Protein AF-A0A933HF92-F1 (afdb_monomer_lite)

Radius of gyration: 16.61 Å; chains: 1; bounding box: 36×41×45 Å

Foldseek 3Di:
DDWDFQVVVQVVCVLLQWDADPVRAIDLHPDLVLKWKKKWFAPPPDPDDDPVPDDDADDLVQLLLLLLLVLVLCLVVVLDFEWEDESALPLQPDPLVVCVVNRLAPPVLSVLSVVVNVVPCRGIIDTHGNVCSVVSSSPVSSLLSPQNEWRWTAGPVSHIYIYRHRHNIYMYMYSDPVSSVSSVVSVVPDPDRSTDMGTDD

pLDDT: mean 71.67, std 14.96, range [28.66, 91.38]

Sequence (201 aa):
MRFTSEDHFLSAIAPAGLAQDPEGRYLRFTDEDSVLGFDFTNLTMPDSPGAFDIAGGMDNSVERSMVETVVRLMEDLDLFPLYLFASDNEWLDEDADALAKRGLIRESERDILKAIQTAGHNMDVLIVEKSEAGRAVDILTPQLTELGATCFAVSEDGSTYALISQDDEVSFNTTDEGIYRRARETVRSLESLSFDIIWGE

Structure (mmCIF, N/CA/C/O backbone):
data_AF-A0A933HF92-F1
#
_entry.id   AF-A0A933HF92-F1
#
loop_
_atom_site.group_PDB
_atom_site.id
_atom_site.type_symbol
_atom_site.label_atom_id
_atom_site.label_alt_id
_atom_site.label_comp_id
_atom_site.label_asym_id
_atom_site.label_entity_id
_atom_site.label_seq_id
_atom_site.pdbx_PDB_ins_code
_atom_site.Cartn_x
_atom_site.Cartn_y
_atom_site.Cartn_z
_atom_site.occupancy
_atom_site.B_iso_or_equiv
_atom_site.auth_seq_id
_atom_site.auth_comp_id
_atom_site.auth_asym_id
_atom_site.auth_atom_id
_atom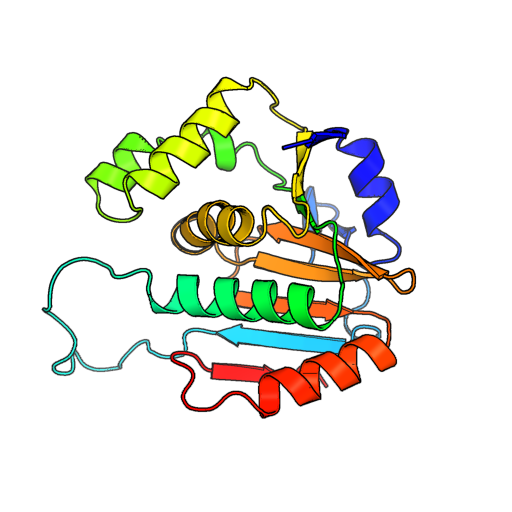_site.pdbx_PDB_model_num
ATOM 1 N N . MET A 1 1 ? -4.598 15.349 -0.634 1.00 59.38 1 MET A N 1
ATOM 2 C CA . MET A 1 1 ? -3.121 15.350 -0.536 1.00 59.38 1 MET A CA 1
ATOM 3 C C . MET A 1 1 ? -2.671 16.184 0.652 1.00 59.38 1 MET A C 1
ATOM 5 O O . MET A 1 1 ? -2.754 17.411 0.631 1.00 59.38 1 MET A O 1
ATOM 9 N N . ARG A 1 2 ? -2.279 15.484 1.712 1.00 72.44 2 ARG A N 1
ATOM 10 C CA . ARG A 1 2 ? -1.676 16.037 2.925 1.00 72.44 2 ARG A CA 1
ATOM 11 C C . ARG A 1 2 ? -0.322 15.361 3.108 1.00 72.44 2 ARG A C 1
ATOM 13 O O . ARG A 1 2 ? -0.120 14.268 2.587 1.00 72.44 2 ARG A O 1
ATOM 20 N N . PHE A 1 3 ? 0.561 16.015 3.842 1.00 71.62 3 PHE A N 1
ATOM 21 C CA . PHE A 1 3 ? 1.930 15.572 4.054 1.00 71.62 3 PHE A CA 1
ATOM 22 C C . PHE A 1 3 ? 2.249 15.556 5.550 1.00 71.62 3 PHE A C 1
ATOM 24 O O . PHE A 1 3 ? 1.699 16.369 6.302 1.00 71.62 3 PHE A O 1
ATOM 31 N N . THR A 1 4 ? 3.118 14.641 5.975 1.00 72.38 4 THR A N 1
ATOM 32 C CA . THR A 1 4 ? 3.723 14.634 7.315 1.00 72.38 4 THR A CA 1
ATOM 33 C C . THR A 1 4 ? 5.228 14.396 7.217 1.00 72.38 4 THR A C 1
ATOM 35 O O . THR A 1 4 ? 5.701 13.849 6.223 1.00 72.38 4 THR A O 1
ATOM 38 N N . SER A 1 5 ? 5.975 14.815 8.238 1.00 75.50 5 SER A N 1
ATOM 39 C CA . SER A 1 5 ? 7.433 14.671 8.269 1.00 75.50 5 SER A CA 1
ATOM 40 C C . SER A 1 5 ? 7.853 13.206 8.380 1.00 75.50 5 SER A C 1
ATOM 42 O O . SER A 1 5 ? 7.259 12.475 9.177 1.00 75.50 5 SER A O 1
ATOM 44 N N . GLU A 1 6 ? 8.936 12.830 7.700 1.00 75.81 6 GLU A N 1
ATOM 45 C CA . GLU A 1 6 ? 9.599 11.523 7.818 1.00 75.81 6 GLU A CA 1
ATOM 46 C C . GLU A 1 6 ? 9.756 11.058 9.276 1.00 75.81 6 GLU A C 1
ATOM 48 O O . GLU A 1 6 ? 9.205 10.025 9.638 1.00 75.81 6 GLU A O 1
ATOM 53 N N . ASP A 1 7 ? 10.379 11.852 10.156 1.00 75.94 7 ASP A N 1
ATOM 54 C CA . ASP A 1 7 ? 10.590 11.491 11.573 1.00 75.94 7 ASP A CA 1
ATOM 55 C C . ASP A 1 7 ? 9.299 11.077 12.302 1.00 75.94 7 ASP A C 1
ATOM 57 O O . ASP A 1 7 ? 9.294 10.193 13.166 1.00 75.94 7 ASP A O 1
ATOM 61 N N . HIS A 1 8 ? 8.185 11.729 11.957 1.00 76.50 8 HIS A N 1
ATOM 62 C CA . HIS A 1 8 ? 6.881 11.419 12.530 1.00 76.50 8 HIS A CA 1
ATOM 63 C C . HIS A 1 8 ? 6.363 10.078 12.017 1.00 76.50 8 HIS A C 1
ATOM 65 O O . HIS A 1 8 ? 5.865 9.282 12.809 1.00 76.50 8 HIS A O 1
ATOM 71 N N . PHE A 1 9 ? 6.505 9.817 10.717 1.00 78.06 9 PHE A N 1
ATOM 72 C CA . PHE A 1 9 ? 6.137 8.536 10.125 1.00 78.06 9 PHE A CA 1
ATOM 73 C C . PHE A 1 9 ? 6.999 7.404 10.678 1.00 78.06 9 PHE A C 1
ATOM 75 O O . PHE A 1 9 ? 6.453 6.431 11.183 1.00 78.06 9 PHE A O 1
ATOM 82 N N . LEU A 1 10 ? 8.323 7.565 10.710 1.00 77.31 10 LEU A N 1
ATOM 83 C CA . LEU A 1 10 ? 9.246 6.560 11.243 1.00 77.31 10 LEU A CA 1
ATOM 84 C C . LEU A 1 10 ? 8.958 6.204 12.703 1.00 77.31 10 LEU A C 1
ATOM 86 O O . LEU A 1 10 ? 9.030 5.041 13.095 1.00 77.31 10 LEU A O 1
ATOM 90 N N . SER A 1 11 ? 8.556 7.189 13.506 1.00 75.50 11 SER A N 1
ATOM 91 C CA . SER A 1 11 ? 8.116 6.944 14.882 1.00 75.50 11 SER A CA 1
ATOM 92 C C . SER A 1 11 ? 6.758 6.230 14.965 1.00 75.50 11 SER A C 1
ATOM 94 O O . SER A 1 11 ? 6.498 5.532 15.944 1.00 75.50 11 SER A O 1
ATOM 96 N N . ALA A 1 12 ? 5.887 6.417 13.970 1.00 74.69 12 ALA A N 1
ATOM 97 C CA . ALA A 1 12 ? 4.534 5.864 13.925 1.00 74.69 12 ALA A CA 1
ATOM 98 C C . ALA A 1 12 ? 4.463 4.452 13.319 1.00 74.69 12 ALA A C 1
ATOM 100 O O . ALA A 1 12 ? 3.541 3.712 13.649 1.00 74.69 12 ALA A O 1
ATOM 101 N N . ILE A 1 13 ? 5.428 4.054 12.482 1.00 76.50 13 ILE A N 1
ATOM 102 C CA . ILE A 1 13 ? 5.426 2.737 11.824 1.00 76.50 13 ILE A CA 1
ATOM 103 C C . ILE A 1 13 ? 5.993 1.600 12.677 1.00 76.50 13 ILE A C 1
ATOM 105 O O . ILE A 1 13 ? 5.684 0.443 12.412 1.00 76.50 13 ILE A O 1
ATOM 109 N N . ALA A 1 14 ? 6.788 1.892 13.712 1.00 73.62 14 ALA A N 1
ATOM 110 C CA . ALA A 1 14 ? 7.395 0.849 14.544 1.00 73.62 14 ALA A CA 1
ATOM 111 C C . ALA A 1 14 ? 6.364 -0.120 15.178 1.00 73.62 14 ALA A C 1
ATOM 113 O O . ALA A 1 14 ? 6.606 -1.326 15.171 1.00 73.62 14 ALA A O 1
ATOM 114 N N . PRO A 1 15 ? 5.189 0.335 15.669 1.00 72.56 15 PRO A N 1
ATOM 115 C CA . PRO A 1 15 ? 4.106 -0.554 16.107 1.00 72.56 15 PRO A CA 1
ATOM 116 C C . PRO A 1 15 ? 3.452 -1.368 14.981 1.00 72.56 15 PRO A C 1
ATOM 118 O O . PRO A 1 15 ? 2.852 -2.403 15.252 1.00 72.56 15 PRO A O 1
ATOM 121 N N . ALA A 1 16 ? 3.553 -0.909 13.731 1.00 72.38 16 ALA A N 1
ATOM 122 C CA . ALA A 1 16 ? 3.163 -1.671 12.546 1.00 72.38 16 ALA A CA 1
ATOM 123 C C . ALA A 1 16 ? 4.272 -2.628 12.089 1.00 72.38 16 ALA A C 1
ATOM 125 O O . ALA A 1 16 ? 4.158 -3.195 11.012 1.00 72.38 16 ALA A O 1
ATOM 126 N N . GLY A 1 17 ? 5.346 -2.775 12.875 1.00 70.00 17 GLY A N 1
ATOM 127 C CA . GLY A 1 17 ? 6.420 -3.740 12.682 1.00 70.00 17 GLY A CA 1
ATOM 128 C C . GLY A 1 17 ? 7.460 -3.378 11.619 1.00 70.00 17 GLY A C 1
ATOM 129 O O . GLY A 1 17 ? 8.524 -3.995 11.616 1.00 70.00 17 GLY A O 1
ATOM 130 N N . LEU A 1 18 ? 7.209 -2.347 10.807 1.00 75.50 18 LEU A N 1
ATOM 131 C CA . LEU A 1 18 ? 8.143 -1.792 9.823 1.00 75.50 18 LEU A CA 1
ATOM 132 C C . LEU A 1 18 ? 9.358 -1.161 10.520 1.00 75.50 18 LEU A C 1
ATOM 134 O O . LEU A 1 18 ? 9.209 -0.384 11.468 1.00 75.50 18 LEU A O 1
ATOM 138 N N . ALA A 1 19 ? 10.565 -1.439 10.029 1.00 72.00 19 ALA A N 1
ATOM 139 C CA . ALA A 1 19 ? 11.778 -0.793 10.530 1.00 72.00 19 ALA A CA 1
ATOM 140 C C . ALA A 1 19 ? 12.867 -0.692 9.471 1.00 72.00 19 ALA A C 1
ATOM 142 O O . ALA A 1 19 ? 12.770 -1.268 8.397 1.00 72.00 19 ALA A O 1
ATOM 143 N N . GLN A 1 20 ? 13.929 0.026 9.813 1.00 71.94 20 GLN A N 1
ATOM 144 C CA . GLN A 1 20 ? 15.114 0.164 8.985 1.00 71.94 20 GLN A CA 1
ATOM 145 C C . GLN A 1 20 ? 16.193 -0.833 9.432 1.00 71.94 20 GLN A C 1
ATOM 147 O O . GLN A 1 20 ? 16.466 -0.967 10.629 1.00 71.94 20 GLN A O 1
ATOM 152 N N . ASP A 1 21 ? 16.809 -1.532 8.481 1.00 67.81 21 ASP A N 1
ATOM 153 C CA . ASP A 1 21 ? 18.008 -2.328 8.719 1.00 67.81 21 ASP A CA 1
ATOM 154 C C . ASP A 1 21 ? 19.225 -1.416 9.013 1.00 67.81 21 ASP A C 1
ATOM 156 O O . ASP A 1 21 ? 19.179 -0.199 8.801 1.00 67.81 21 ASP A O 1
ATOM 160 N N . PRO A 1 22 ? 20.350 -1.963 9.509 1.00 68.06 22 PRO A N 1
ATOM 161 C CA . PRO A 1 22 ? 21.558 -1.173 9.764 1.00 68.06 22 PRO A CA 1
ATOM 162 C C . PRO A 1 22 ? 22.181 -0.514 8.521 1.00 68.06 22 PRO A C 1
ATOM 164 O O . PRO A 1 22 ? 23.055 0.341 8.670 1.00 68.06 22 PRO A O 1
ATOM 167 N N . GLU A 1 23 ? 21.786 -0.931 7.316 1.00 65.88 23 GLU A N 1
ATOM 168 C CA . GLU A 1 23 ? 22.256 -0.407 6.029 1.00 65.88 23 GLU A CA 1
ATOM 169 C C . GLU A 1 23 ? 21.370 0.742 5.520 1.00 65.88 23 GLU A C 1
ATOM 171 O O . GLU A 1 23 ? 21.701 1.371 4.517 1.00 65.88 23 GLU A O 1
ATOM 176 N N . GLY A 1 24 ? 20.290 1.067 6.237 1.00 65.69 24 GLY A N 1
ATOM 177 C CA . GLY A 1 24 ? 19.375 2.143 5.886 1.00 65.69 24 GLY A CA 1
ATOM 178 C C . GLY A 1 24 ? 18.198 1.701 5.012 1.00 65.69 24 GLY A C 1
ATOM 179 O O . GLY A 1 24 ? 17.410 2.551 4.599 1.00 65.69 24 GLY A O 1
ATOM 180 N N . ARG A 1 25 ? 18.043 0.403 4.736 1.00 64.12 25 ARG A N 1
ATOM 181 C CA . ARG A 1 25 ? 16.921 -0.121 3.947 1.00 64.12 25 ARG A CA 1
ATOM 182 C C . ARG A 1 25 ? 15.735 -0.397 4.844 1.00 64.12 25 ARG A C 1
ATOM 184 O O . ARG A 1 25 ? 15.892 -0.922 5.943 1.00 64.12 25 ARG A O 1
ATOM 191 N N . TYR A 1 26 ? 14.544 -0.077 4.371 1.00 68.19 26 TYR A N 1
ATOM 192 C CA . TYR A 1 26 ? 13.337 -0.395 5.112 1.00 68.19 26 TYR A CA 1
ATOM 193 C C . TYR A 1 26 ? 12.947 -1.842 4.875 1.00 68.19 26 TYR A C 1
ATOM 195 O O . TYR A 1 26 ? 12.772 -2.286 3.746 1.00 68.19 26 TYR A O 1
ATOM 203 N N . LEU A 1 27 ? 12.837 -2.574 5.972 1.00 61.84 27 LEU A N 1
ATOM 204 C CA . LEU A 1 27 ? 12.353 -3.932 6.005 1.00 61.84 27 LEU A CA 1
ATOM 205 C C . LEU A 1 27 ? 10.861 -3.920 6.273 1.00 61.84 27 LEU A C 1
ATOM 207 O O . LEU A 1 27 ? 10.346 -3.131 7.074 1.00 61.84 27 LEU A O 1
ATOM 211 N N . ARG A 1 28 ? 10.204 -4.884 5.636 1.00 62.38 28 ARG A N 1
ATOM 212 C CA . ARG A 1 28 ? 8.805 -5.215 5.851 1.00 62.38 28 ARG A CA 1
ATOM 213 C C . ARG A 1 28 ? 8.510 -5.354 7.347 1.00 62.38 28 ARG A C 1
ATOM 215 O O . ARG A 1 28 ? 7.587 -4.712 7.830 1.00 62.38 28 ARG A O 1
ATOM 222 N N . PHE A 1 29 ? 9.329 -6.122 8.078 1.00 64.50 29 PHE A N 1
ATOM 223 C CA . PHE A 1 29 ? 9.178 -6.331 9.519 1.00 64.50 29 PHE A CA 1
ATOM 224 C C . PHE A 1 29 ? 10.504 -6.593 10.250 1.00 64.50 29 PHE A C 1
ATOM 226 O O . PHE A 1 29 ? 11.453 -7.109 9.667 1.00 64.50 29 PHE A O 1
ATOM 233 N N . THR A 1 30 ? 10.564 -6.260 11.546 1.00 62.94 30 THR A N 1
ATOM 234 C CA . THR A 1 30 ? 11.696 -6.622 12.437 1.00 62.94 30 THR A CA 1
ATOM 235 C C . THR A 1 30 ? 11.636 -8.047 12.979 1.00 62.94 30 THR A C 1
ATOM 237 O O . THR A 1 30 ? 12.680 -8.613 13.299 1.00 62.94 30 THR A O 1
ATOM 240 N N . ASP A 1 31 ? 10.432 -8.603 13.100 1.00 67.06 31 ASP A N 1
ATOM 241 C CA . ASP A 1 31 ? 10.158 -9.946 13.608 1.00 67.06 31 ASP A CA 1
ATOM 242 C C . ASP A 1 31 ? 9.061 -10.584 12.749 1.00 67.06 31 ASP A C 1
ATOM 244 O O . ASP A 1 31 ? 7.870 -10.405 13.014 1.00 67.06 31 ASP A O 1
ATOM 248 N N . GLU A 1 32 ? 9.471 -11.272 11.681 1.00 65.19 32 GLU A N 1
ATOM 249 C CA . GLU A 1 32 ? 8.564 -11.904 10.712 1.00 65.19 32 GLU A CA 1
ATOM 250 C C . GLU A 1 32 ? 7.628 -12.936 11.365 1.00 65.19 32 GLU A C 1
ATOM 252 O O . GLU A 1 32 ? 6.492 -13.077 10.924 1.00 65.19 32 GLU A O 1
ATOM 257 N N . ASP A 1 33 ? 8.042 -13.577 12.467 1.00 69.62 33 ASP A N 1
ATOM 258 C CA . ASP A 1 33 ? 7.247 -14.599 13.168 1.00 69.62 33 ASP A CA 1
ATOM 259 C C . ASP A 1 33 ? 6.018 -14.010 13.896 1.00 69.62 33 ASP A C 1
ATOM 261 O O . ASP A 1 33 ? 5.115 -14.740 14.312 1.00 69.62 33 ASP A O 1
ATOM 265 N N . SER A 1 34 ? 5.980 -12.688 14.096 1.00 69.38 34 SER A N 1
ATOM 266 C CA . SER A 1 34 ? 4.893 -11.983 14.795 1.00 69.38 34 SER A CA 1
ATOM 267 C C . SER A 1 34 ? 3.841 -11.378 13.858 1.00 69.38 34 SER A C 1
ATOM 269 O O . SER A 1 34 ? 2.920 -10.689 14.307 1.00 69.38 34 SER A O 1
ATOM 271 N N . VAL A 1 35 ? 3.978 -11.620 12.554 1.00 75.06 35 VAL A N 1
ATOM 272 C CA . VAL A 1 35 ? 3.283 -10.880 11.503 1.00 75.06 35 VAL A CA 1
ATOM 273 C C . VAL A 1 35 ? 2.397 -11.817 10.712 1.00 75.06 35 VAL A C 1
ATOM 275 O O . VAL A 1 35 ? 2.824 -12.865 10.245 1.00 75.06 35 VAL A O 1
ATOM 278 N N . LEU A 1 36 ? 1.149 -11.405 10.517 1.00 85.06 36 LEU A N 1
ATOM 279 C CA . LEU A 1 36 ? 0.195 -12.134 9.698 1.00 85.06 36 LEU A CA 1
ATOM 280 C C . LEU A 1 36 ? -0.012 -11.387 8.387 1.00 85.06 36 LEU A C 1
ATOM 282 O O . LEU A 1 36 ? -0.236 -10.173 8.379 1.00 85.06 36 LEU A O 1
ATOM 286 N N . GLY A 1 37 ? 0.006 -12.107 7.269 1.00 86.88 37 GLY A N 1
ATOM 287 C CA . GLY A 1 37 ? -0.107 -11.455 5.975 1.00 86.88 37 GLY A CA 1
ATOM 288 C C . GLY A 1 37 ? -0.241 -12.390 4.788 1.00 86.88 37 GLY A C 1
ATOM 289 O O . GLY A 1 37 ? -0.430 -13.602 4.918 1.00 86.88 37 GLY A O 1
ATOM 290 N N . PHE A 1 38 ? -0.203 -11.785 3.612 1.00 84.69 38 PHE A N 1
ATOM 291 C CA . PHE A 1 38 ? -0.144 -12.473 2.333 1.00 84.69 38 PHE A CA 1
ATOM 292 C C . PHE A 1 38 ? 0.449 -11.555 1.266 1.00 84.69 38 PHE A C 1
ATOM 294 O O . PHE A 1 38 ? 0.352 -10.328 1.361 1.00 84.69 38 PHE A O 1
ATOM 301 N N . ASP A 1 39 ? 0.995 -12.186 0.236 1.00 86.00 39 ASP A N 1
ATOM 302 C CA . ASP A 1 39 ? 1.637 -11.551 -0.905 1.00 86.00 39 ASP A CA 1
ATOM 303 C C . ASP A 1 39 ? 0.842 -11.826 -2.160 1.00 86.00 39 ASP A C 1
ATOM 305 O O . ASP A 1 39 ? 0.406 -12.950 -2.411 1.00 86.00 39 ASP A O 1
ATOM 309 N N . PHE A 1 40 ? 0.665 -10.790 -2.960 1.00 82.69 40 PHE A N 1
ATOM 310 C CA . PHE A 1 40 ? 0.261 -10.890 -4.342 1.00 82.69 40 PHE A CA 1
ATOM 311 C C . PHE A 1 40 ? 1.522 -10.893 -5.189 1.00 82.69 40 PHE A C 1
ATOM 313 O O . PHE A 1 40 ? 2.345 -9.980 -5.108 1.00 82.69 40 PHE A O 1
ATOM 320 N N . THR A 1 41 ? 1.662 -11.939 -5.992 1.00 76.75 41 THR A N 1
ATOM 321 C CA . THR A 1 41 ? 2.835 -12.153 -6.834 1.00 76.75 41 THR A CA 1
ATOM 322 C C . THR A 1 41 ? 2.409 -12.466 -8.262 1.00 76.75 41 THR A C 1
ATOM 324 O O . THR A 1 41 ? 1.383 -13.110 -8.521 1.00 76.75 41 THR A O 1
ATOM 327 N N . ASN A 1 42 ? 3.203 -11.990 -9.216 1.00 72.62 42 ASN A N 1
ATOM 328 C CA . ASN A 1 42 ? 3.023 -12.280 -10.628 1.00 72.62 42 ASN A CA 1
ATOM 329 C C . ASN A 1 42 ? 3.814 -13.556 -10.975 1.00 72.62 42 ASN A C 1
ATOM 331 O O . ASN A 1 42 ? 4.940 -13.478 -11.458 1.00 72.62 42 ASN A O 1
ATOM 335 N N . LEU A 1 43 ? 3.257 -14.752 -10.729 1.00 56.28 43 LEU A N 1
ATOM 336 C CA . LEU A 1 43 ? 3.961 -16.018 -11.026 1.00 56.28 43 LEU A CA 1
ATOM 337 C C . LEU A 1 43 ? 4.078 -16.326 -12.534 1.00 56.28 43 LEU A C 1
ATOM 339 O O . LEU A 1 43 ? 4.720 -17.306 -12.921 1.00 56.28 43 LEU A O 1
ATOM 343 N N . THR A 1 44 ? 3.489 -15.511 -13.414 1.00 48.44 44 THR A N 1
ATOM 344 C CA . THR A 1 44 ? 3.578 -15.675 -14.871 1.00 48.44 44 THR A CA 1
ATOM 345 C C . THR A 1 44 ? 4.868 -15.093 -15.454 1.00 48.44 44 THR A C 1
ATOM 347 O O . THR A 1 44 ? 4.851 -14.121 -16.198 1.00 48.44 44 THR A O 1
ATOM 350 N N . MET A 1 45 ? 5.996 -15.762 -15.224 1.00 38.53 45 MET A N 1
ATOM 351 C CA . MET A 1 45 ? 7.082 -15.783 -16.213 1.00 38.53 45 MET A CA 1
ATOM 352 C C . MET A 1 45 ? 6.943 -17.083 -17.016 1.00 38.53 45 MET A C 1
ATOM 354 O O . MET A 1 45 ? 7.283 -18.150 -16.504 1.00 38.53 45 MET A O 1
ATOM 358 N N . PRO A 1 46 ? 6.376 -17.070 -18.237 1.00 37.75 46 PRO A N 1
ATOM 359 C CA . PRO A 1 46 ? 6.186 -18.308 -18.978 1.00 37.75 46 PRO A CA 1
ATOM 360 C C . PRO A 1 46 ? 7.524 -18.836 -19.525 1.00 37.75 46 PRO A C 1
ATOM 362 O O . PRO A 1 46 ? 8.239 -18.137 -20.238 1.00 37.75 46 PRO A O 1
ATOM 365 N N . ASP A 1 47 ? 7.809 -20.122 -19.287 1.00 35.00 47 ASP A N 1
ATOM 366 C CA . ASP A 1 47 ? 8.951 -20.881 -19.844 1.00 35.00 47 ASP A CA 1
ATOM 367 C C . ASP A 1 47 ? 8.941 -21.005 -21.390 1.00 35.00 47 ASP A C 1
ATOM 369 O O . ASP A 1 47 ? 9.817 -21.621 -22.005 1.00 35.00 47 ASP A O 1
ATOM 373 N N . SER A 1 48 ? 7.938 -20.444 -22.064 1.00 30.47 48 SER A N 1
ATOM 374 C CA . SER A 1 48 ? 7.861 -20.353 -23.519 1.00 30.47 48 SER A CA 1
ATOM 375 C C . SER A 1 48 ? 6.890 -19.236 -23.909 1.00 30.47 48 SER A C 1
ATOM 377 O O . SER A 1 48 ? 5.826 -19.163 -23.292 1.00 30.47 48 SER A O 1
ATOM 379 N N . PRO A 1 49 ? 7.191 -18.407 -24.930 1.00 35.28 49 PRO A N 1
ATOM 380 C CA . PRO A 1 49 ? 6.291 -17.350 -25.385 1.00 35.28 49 PRO A CA 1
ATOM 381 C C . PRO A 1 49 ? 4.999 -17.974 -25.931 1.00 35.28 49 PRO A C 1
ATOM 383 O O . PRO A 1 49 ? 4.924 -18.451 -27.067 1.00 35.28 49 PRO A O 1
ATOM 38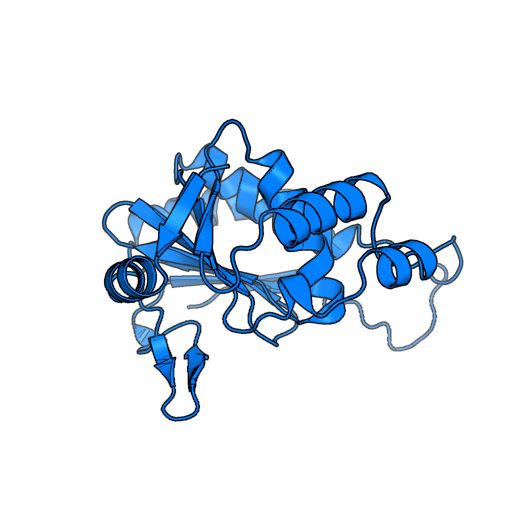6 N N . GLY A 1 50 ? 3.987 -18.048 -25.069 1.00 31.05 50 GLY A N 1
ATOM 387 C CA . GLY A 1 50 ? 2.622 -18.419 -25.411 1.00 31.05 50 GLY A CA 1
ATOM 388 C C . GLY A 1 50 ? 1.894 -17.231 -26.032 1.00 31.05 50 GLY A C 1
ATOM 389 O O . GLY A 1 50 ? 2.305 -16.089 -25.875 1.00 31.05 50 GLY A O 1
ATOM 390 N N . ALA A 1 51 ? 0.788 -17.497 -26.726 1.00 32.81 51 ALA A N 1
ATOM 391 C CA . ALA A 1 51 ? 0.035 -16.561 -27.575 1.00 32.81 51 ALA A CA 1
ATOM 392 C C . ALA A 1 51 ? -0.567 -15.301 -26.893 1.00 32.81 51 ALA A C 1
ATOM 394 O O . ALA A 1 51 ? -1.425 -14.650 -27.486 1.00 32.81 51 ALA A O 1
ATOM 395 N N . PHE A 1 52 ? -0.142 -14.967 -25.675 1.00 34.09 52 PHE A N 1
ATOM 396 C CA . PHE A 1 52 ? -0.405 -13.691 -25.008 1.00 34.09 52 PHE A CA 1
ATOM 397 C C . PHE A 1 52 ? 0.750 -12.693 -25.159 1.00 34.09 52 PHE A C 1
ATOM 399 O O . PHE A 1 52 ? 0.549 -11.500 -24.948 1.00 34.09 52 PHE A O 1
ATOM 406 N N . ASP A 1 53 ? 1.914 -13.142 -25.633 1.00 33.28 53 ASP A N 1
ATOM 407 C CA . ASP A 1 53 ? 2.919 -12.238 -26.170 1.00 33.28 53 ASP A CA 1
ATOM 408 C C . ASP A 1 53 ? 2.420 -11.687 -27.509 1.00 33.28 53 ASP A C 1
ATOM 410 O O . ASP A 1 53 ? 2.127 -12.438 -28.440 1.00 33.28 53 ASP A O 1
ATOM 414 N N . ILE A 1 54 ? 2.407 -10.359 -27.633 1.00 34.31 54 ILE A N 1
ATOM 415 C CA . ILE A 1 54 ? 2.027 -9.581 -28.825 1.00 34.31 54 ILE A CA 1
ATOM 416 C C . ILE A 1 54 ? 0.527 -9.225 -28.887 1.00 34.31 54 ILE A C 1
ATOM 418 O O . ILE A 1 54 ? -0.173 -9.482 -29.866 1.00 34.31 54 ILE A O 1
ATOM 422 N N . ALA A 1 55 ? 0.053 -8.488 -27.881 1.00 28.91 55 ALA A N 1
ATOM 423 C CA . ALA A 1 55 ? -1.063 -7.557 -28.058 1.00 28.91 55 ALA A CA 1
ATOM 424 C C . ALA A 1 55 ? -0.813 -6.209 -27.350 1.00 28.91 55 ALA A C 1
ATOM 426 O O . ALA A 1 55 ? -1.643 -5.738 -26.593 1.00 28.91 55 ALA A O 1
ATOM 427 N N . GLY A 1 56 ? 0.314 -5.560 -27.667 1.00 28.66 56 GLY A N 1
ATOM 428 C CA . GLY A 1 56 ? 0.454 -4.098 -27.601 1.00 28.66 56 GLY A CA 1
ATOM 429 C C . GLY A 1 56 ? 0.726 -3.468 -26.229 1.00 28.66 56 GLY A C 1
ATOM 430 O O . GLY A 1 56 ? -0.201 -3.061 -25.546 1.00 28.66 56 GLY A O 1
ATOM 431 N N . GLY A 1 57 ? 2.011 -3.229 -25.939 1.00 32.75 57 GLY A N 1
ATOM 432 C CA . GLY A 1 57 ? 2.477 -2.450 -24.782 1.00 32.75 57 GLY A CA 1
ATOM 433 C C . GLY A 1 57 ? 2.557 -3.294 -23.512 1.00 32.75 57 GLY A C 1
ATOM 434 O O . GLY A 1 57 ? 1.725 -4.165 -23.309 1.00 32.75 57 GLY A O 1
ATOM 435 N N . MET A 1 58 ? 3.585 -3.087 -22.690 1.00 43.16 58 MET A N 1
ATOM 436 C CA . MET A 1 58 ? 3.646 -3.679 -21.350 1.00 43.16 58 MET A CA 1
ATOM 437 C C . MET A 1 58 ? 2.437 -3.155 -20.567 1.00 43.16 58 MET A C 1
ATOM 439 O O . MET A 1 58 ? 2.350 -1.965 -20.278 1.00 43.16 58 MET A O 1
ATOM 443 N N . ASP A 1 59 ? 1.443 -4.013 -20.368 1.00 51.16 59 ASP A N 1
ATOM 444 C CA . ASP A 1 59 ? 0.196 -3.684 -19.697 1.00 51.16 59 ASP A CA 1
ATOM 445 C C . ASP A 1 59 ? 0.421 -3.926 -18.206 1.00 51.16 59 ASP A C 1
ATOM 447 O O . ASP A 1 59 ? 0.448 -5.076 -17.779 1.00 51.16 59 ASP A O 1
ATOM 451 N N . ASN A 1 60 ? 0.566 -2.859 -17.412 1.00 53.88 60 ASN A N 1
ATOM 452 C CA . ASN A 1 60 ? 0.607 -2.923 -15.941 1.00 53.88 60 ASN A CA 1
ATOM 453 C C . ASN A 1 60 ? -0.727 -3.428 -15.348 1.00 53.88 60 ASN A C 1
ATOM 455 O O . ASN A 1 60 ? -1.106 -3.047 -14.243 1.00 53.88 60 ASN A O 1
ATOM 459 N N . SER A 1 61 ? -1.543 -4.170 -16.101 1.00 68.12 61 SER A N 1
ATOM 460 C CA . SER A 1 61 ? -2.868 -4.602 -15.683 1.00 68.12 61 SER A CA 1
ATOM 461 C C . SER A 1 61 ? -2.798 -5.574 -14.518 1.00 68.12 61 SER A C 1
ATOM 463 O O . SER A 1 61 ? -3.694 -5.531 -13.677 1.00 68.12 61 SER A O 1
ATOM 465 N N . VAL A 1 62 ? -1.743 -6.387 -14.406 1.00 77.31 62 VAL A N 1
ATOM 466 C CA . VAL A 1 62 ? -1.570 -7.312 -13.280 1.00 77.31 62 VAL A CA 1
ATOM 467 C C . VAL A 1 62 ? -1.128 -6.556 -12.027 1.00 77.31 62 VAL A C 1
ATOM 469 O O . VAL A 1 62 ? -1.820 -6.641 -11.017 1.00 77.31 62 VAL A O 1
ATOM 472 N N . GLU A 1 63 ? -0.070 -5.746 -12.098 1.00 77.94 63 GLU A N 1
ATOM 473 C CA . GLU A 1 63 ? 0.452 -4.932 -10.988 1.00 77.94 63 GLU A CA 1
ATOM 474 C C . GLU A 1 63 ? -0.619 -3.961 -10.487 1.00 77.94 63 GLU A C 1
ATOM 476 O O . GLU A 1 63 ? -0.902 -3.879 -9.290 1.00 77.94 63 GLU A O 1
ATOM 481 N N . ARG A 1 64 ? -1.316 -3.293 -11.414 1.00 81.00 64 ARG A N 1
ATOM 482 C CA . ARG A 1 64 ? -2.459 -2.444 -11.082 1.00 81.00 64 ARG A CA 1
ATOM 483 C C . ARG A 1 64 ? -3.559 -3.238 -10.396 1.00 81.00 64 ARG A C 1
ATOM 485 O O . ARG A 1 64 ? -4.116 -2.753 -9.419 1.00 81.00 64 ARG A O 1
ATOM 492 N N . SER A 1 65 ? -3.878 -4.441 -10.875 1.00 81.50 65 SER A N 1
ATOM 493 C CA . SER A 1 65 ? -4.897 -5.284 -10.240 1.00 81.50 65 SER A CA 1
ATOM 494 C C . SER A 1 65 ? -4.485 -5.714 -8.831 1.00 81.50 65 SER A C 1
ATOM 496 O O . SER A 1 65 ? -5.346 -5.762 -7.951 1.00 81.50 65 SER A O 1
ATOM 498 N N . MET A 1 66 ? -3.198 -5.974 -8.579 1.00 85.25 66 MET A N 1
ATOM 499 C CA . MET A 1 66 ? -2.693 -6.269 -7.233 1.00 85.25 66 MET A CA 1
ATOM 500 C C . MET A 1 66 ? -2.877 -5.070 -6.296 1.00 85.25 66 MET A C 1
ATOM 502 O O . MET A 1 66 ? -3.483 -5.207 -5.230 1.00 85.25 66 MET A O 1
ATOM 506 N N . VAL A 1 67 ? -2.431 -3.879 -6.714 1.00 85.00 67 VAL A N 1
ATOM 507 C CA . VAL A 1 67 ? -2.573 -2.640 -5.930 1.00 85.00 67 VAL A CA 1
ATOM 508 C C . VAL A 1 67 ? -4.042 -2.299 -5.704 1.00 85.00 67 VAL A C 1
ATOM 510 O O . VAL A 1 67 ? -4.442 -2.031 -4.574 1.00 85.00 67 VAL A O 1
ATOM 513 N N . GLU A 1 68 ? -4.870 -2.339 -6.753 1.00 86.81 68 GLU A N 1
ATOM 514 C CA . GLU A 1 68 ? -6.313 -2.098 -6.648 1.00 86.81 68 GLU A CA 1
ATOM 515 C C . GLU A 1 68 ? -6.969 -3.063 -5.663 1.00 86.81 68 GLU A C 1
ATOM 517 O O . GLU A 1 68 ? -7.852 -2.657 -4.909 1.00 86.81 68 GLU A O 1
ATOM 522 N N . THR A 1 69 ? -6.532 -4.322 -5.634 1.00 86.69 69 THR A N 1
ATOM 523 C CA . THR A 1 69 ? -7.076 -5.322 -4.714 1.00 86.69 69 THR A CA 1
ATOM 524 C C . THR A 1 69 ? -6.742 -4.991 -3.263 1.00 86.69 69 THR A C 1
ATOM 526 O O . THR A 1 69 ? -7.647 -5.014 -2.427 1.00 86.69 69 THR A O 1
ATOM 529 N N . VAL A 1 70 ? -5.495 -4.619 -2.948 1.00 88.12 70 VAL A N 1
ATOM 530 C CA . VAL A 1 70 ? -5.146 -4.214 -1.573 1.00 88.12 70 VAL A CA 1
ATOM 531 C C . VAL A 1 70 ? -5.831 -2.904 -1.178 1.00 88.12 70 VAL A C 1
ATOM 533 O O . VAL A 1 70 ? -6.354 -2.792 -0.072 1.00 88.12 70 VAL A O 1
ATOM 536 N N . VAL A 1 71 ? -5.899 -1.920 -2.075 1.00 86.81 71 VAL A N 1
ATOM 537 C CA . VAL A 1 71 ? -6.562 -0.642 -1.773 1.00 86.81 71 VAL A CA 1
ATOM 538 C C . VAL A 1 71 ? -8.061 -0.840 -1.524 1.00 86.81 71 VAL A C 1
ATOM 540 O O . VAL A 1 71 ? -8.593 -0.293 -0.560 1.00 86.81 71 VAL A O 1
ATOM 543 N N . ARG A 1 72 ? -8.746 -1.676 -2.316 1.00 86.81 72 ARG A N 1
ATOM 544 C CA . ARG A 1 72 ? -10.157 -2.026 -2.064 1.00 86.81 72 ARG A CA 1
ATOM 545 C C . ARG A 1 72 ? -10.340 -2.764 -0.748 1.00 86.81 72 ARG A C 1
ATOM 547 O O . ARG A 1 72 ? -11.275 -2.473 -0.009 1.00 86.81 72 ARG A O 1
ATOM 554 N N . LEU A 1 73 ? -9.424 -3.674 -0.427 1.00 88.50 73 LEU A N 1
ATOM 555 C CA . LEU A 1 73 ? -9.408 -4.341 0.867 1.00 88.50 73 LEU A CA 1
ATOM 556 C C . LEU A 1 73 ? -9.337 -3.318 2.018 1.00 88.50 73 LEU A C 1
ATOM 558 O O . LEU A 1 73 ? -10.068 -3.449 2.998 1.00 88.50 73 LEU A O 1
ATOM 562 N N . MET A 1 74 ? -8.518 -2.272 1.893 1.00 88.69 74 MET A N 1
ATOM 563 C CA . MET A 1 74 ? -8.470 -1.187 2.881 1.00 88.69 74 MET A CA 1
ATOM 564 C C . MET A 1 74 ? -9.780 -0.401 2.958 1.00 88.69 74 MET A C 1
ATOM 566 O O . MET A 1 74 ? -10.204 -0.025 4.051 1.00 88.69 74 MET A O 1
ATOM 570 N N . GLU A 1 75 ? -10.445 -0.157 1.827 1.00 87.31 75 GLU A N 1
ATOM 571 C CA . GLU A 1 75 ? -11.745 0.525 1.804 1.00 87.31 75 GLU A CA 1
ATOM 572 C C . GLU A 1 75 ? -12.832 -0.282 2.525 1.00 87.31 75 GLU A C 1
ATOM 574 O O . GLU A 1 75 ? -13.603 0.301 3.302 1.00 87.31 75 GLU A O 1
ATOM 579 N N . ASP A 1 76 ? -12.863 -1.596 2.288 1.00 87.44 76 ASP A N 1
ATOM 580 C CA . ASP A 1 76 ? -13.818 -2.546 2.867 1.00 87.44 76 ASP A CA 1
ATOM 581 C C . ASP A 1 76 ? -13.611 -2.729 4.375 1.00 87.44 76 ASP A C 1
ATOM 583 O O . ASP A 1 76 ? -14.574 -2.874 5.131 1.00 87.44 76 ASP A O 1
ATOM 587 N N . LEU A 1 77 ? -12.354 -2.697 4.824 1.00 87.75 77 LEU A N 1
ATOM 588 C CA . LEU A 1 77 ? -11.989 -2.826 6.236 1.00 87.75 77 LEU A CA 1
ATOM 589 C C . LEU A 1 77 ? -11.967 -1.493 7.001 1.00 87.75 77 LEU A C 1
ATOM 591 O O . LEU A 1 77 ? -11.749 -1.503 8.211 1.00 87.75 77 LEU A O 1
ATOM 595 N N . ASP A 1 78 ? -12.233 -0.378 6.314 1.00 90.12 78 ASP A N 1
ATOM 596 C CA . ASP A 1 78 ? -12.182 0.991 6.843 1.00 90.12 78 ASP A CA 1
ATOM 597 C C . ASP A 1 78 ? -10.809 1.379 7.426 1.00 90.12 78 ASP A C 1
ATOM 599 O O . ASP A 1 78 ? -10.706 2.031 8.459 1.00 90.12 78 ASP A O 1
ATOM 603 N N . LEU A 1 79 ? -9.742 0.975 6.733 1.00 88.88 79 LEU A N 1
ATOM 604 C CA . LEU A 1 79 ? -8.342 1.120 7.148 1.00 88.88 79 LEU A CA 1
ATOM 605 C C . LEU A 1 79 ? -7.682 2.391 6.583 1.00 88.88 79 LEU A C 1
ATOM 607 O O . LEU A 1 79 ? -6.536 2.365 6.143 1.00 88.88 79 LEU A O 1
ATOM 611 N N . PHE A 1 80 ? -8.413 3.506 6.559 1.00 88.44 80 PHE A N 1
ATOM 612 C CA . PHE A 1 80 ? -7.905 4.813 6.123 1.00 88.44 80 PHE A CA 1
ATOM 613 C C . PHE A 1 80 ? -7.745 5.773 7.315 1.00 88.44 80 PHE A C 1
ATOM 615 O O . PHE A 1 80 ? -8.527 5.689 8.264 1.00 88.44 80 PHE A O 1
ATOM 622 N N . PRO A 1 81 ? -6.814 6.747 7.254 1.00 88.88 81 PRO A N 1
ATOM 623 C CA . PRO A 1 81 ? -5.990 7.126 6.100 1.00 88.88 81 PRO A CA 1
ATOM 624 C C . PRO A 1 81 ? -4.788 6.198 5.854 1.00 88.88 81 PRO A C 1
ATOM 626 O O . PRO A 1 81 ? -4.282 5.565 6.774 1.00 88.88 81 PRO A O 1
ATOM 629 N N . LEU A 1 82 ? -4.331 6.157 4.600 1.00 88.94 82 LEU A N 1
ATOM 630 C CA . LEU A 1 82 ? -3.142 5.426 4.162 1.00 88.94 82 LEU A CA 1
ATOM 631 C C . LEU A 1 82 ? -1.936 6.372 4.111 1.00 88.94 82 LEU A C 1
ATOM 633 O O . LEU A 1 82 ? -1.967 7.378 3.398 1.00 88.94 82 LEU A O 1
ATOM 637 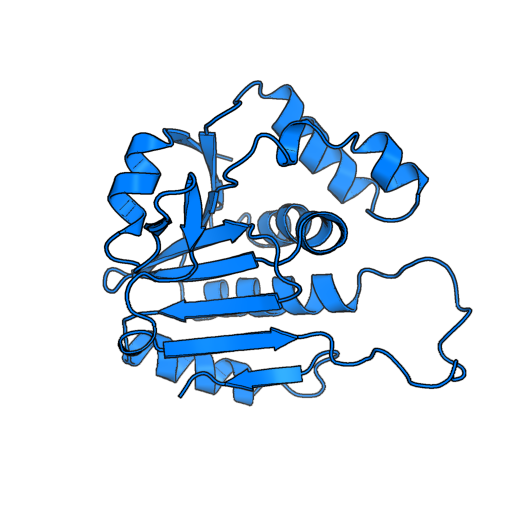N N . TYR A 1 83 ? -0.875 6.043 4.842 1.00 85.75 83 TYR A N 1
ATOM 638 C CA . TYR A 1 83 ? 0.380 6.793 4.870 1.00 85.75 83 TYR A CA 1
ATOM 639 C C . TYR A 1 83 ? 1.391 6.149 3.918 1.00 85.75 83 TYR A C 1
ATOM 641 O O . TYR A 1 83 ? 1.872 5.050 4.177 1.00 85.75 83 TYR A O 1
ATOM 649 N N . LEU A 1 84 ? 1.703 6.825 2.816 1.00 82.56 84 LEU A N 1
ATOM 650 C CA . LEU A 1 84 ? 2.623 6.363 1.780 1.00 82.56 84 LEU A CA 1
ATOM 651 C C . LEU A 1 84 ? 4.009 6.967 1.998 1.00 82.56 84 LEU A C 1
ATOM 653 O O . LEU A 1 84 ? 4.147 8.193 2.050 1.00 82.56 84 LEU A O 1
ATOM 657 N N . PHE A 1 85 ? 5.025 6.114 2.065 1.00 77.44 85 PHE A N 1
ATOM 658 C CA . PHE A 1 85 ? 6.420 6.513 2.208 1.00 77.44 85 PHE A CA 1
ATOM 659 C C . PHE A 1 85 ? 7.311 5.784 1.202 1.00 77.44 85 PHE A C 1
ATOM 661 O O . PHE A 1 85 ? 7.148 4.584 0.974 1.00 77.44 85 PHE A O 1
ATOM 668 N N . ALA A 1 86 ? 8.274 6.511 0.642 1.00 70.00 86 ALA A N 1
ATOM 669 C CA . ALA A 1 86 ? 9.412 5.937 -0.058 1.00 70.00 86 ALA A CA 1
ATOM 670 C C . ALA A 1 86 ? 10.706 6.461 0.541 1.00 70.00 86 ALA A C 1
ATOM 672 O O . ALA A 1 86 ? 10.813 7.629 0.912 1.00 70.00 86 ALA A O 1
ATOM 673 N N . SER A 1 87 ? 11.661 5.549 0.659 1.00 55.00 87 SER A N 1
ATOM 674 C CA . SER A 1 87 ? 12.904 5.743 1.393 1.00 55.00 87 SER A CA 1
ATOM 675 C C . SER A 1 87 ? 14.010 6.422 0.610 1.00 55.00 87 SER A C 1
ATOM 677 O O . SER A 1 87 ? 14.992 6.860 1.202 1.00 55.00 87 SER A O 1
ATOM 679 N N . ASP A 1 88 ? 13.865 6.493 -0.706 1.00 53.34 88 ASP A N 1
ATOM 680 C CA . ASP A 1 88 ? 14.754 7.242 -1.572 1.00 53.34 88 ASP A CA 1
ATOM 681 C C . ASP A 1 88 ? 13.916 8.264 -2.347 1.00 53.34 88 ASP A C 1
ATOM 683 O O . ASP A 1 88 ? 12.711 8.083 -2.551 1.00 53.34 88 ASP A O 1
ATOM 687 N N . ASN A 1 89 ? 14.550 9.332 -2.823 1.00 51.97 89 ASN A N 1
ATOM 688 C CA . ASN A 1 89 ? 13.947 10.262 -3.778 1.00 51.97 89 ASN A CA 1
ATOM 689 C C . ASN A 1 89 ? 13.633 9.571 -5.120 1.00 51.97 89 ASN A C 1
ATOM 691 O O . ASN A 1 89 ? 13.449 10.258 -6.111 1.00 51.97 89 ASN A O 1
ATOM 695 N N . GLU A 1 90 ? 13.528 8.245 -5.191 1.00 50.91 90 GLU A N 1
ATOM 696 C CA . GLU A 1 90 ? 13.122 7.473 -6.365 1.00 50.91 90 GLU A CA 1
ATOM 697 C C . GLU A 1 90 ? 11.790 7.984 -6.950 1.00 50.91 90 GLU A C 1
ATOM 699 O O . GLU A 1 90 ? 11.662 8.096 -8.167 1.00 50.91 90 GLU A O 1
ATOM 704 N N . TRP A 1 91 ? 10.853 8.474 -6.117 1.00 56.25 91 TRP A N 1
ATOM 705 C CA . TRP A 1 91 ? 9.640 9.179 -6.589 1.00 56.25 91 TRP A CA 1
ATOM 706 C C . TRP A 1 91 ? 9.937 10.431 -7.435 1.00 56.25 91 TRP A C 1
ATOM 708 O O . TRP A 1 91 ? 9.125 10.854 -8.264 1.00 56.25 91 TRP A O 1
ATOM 718 N N . LEU A 1 92 ? 11.070 11.078 -7.166 1.00 50.34 92 LEU A N 1
ATOM 719 C CA . LEU A 1 92 ? 11.541 12.342 -7.734 1.00 50.34 92 LEU A CA 1
ATOM 720 C C . LEU A 1 92 ? 12.609 12.163 -8.818 1.00 50.34 92 LEU A C 1
ATOM 722 O O . LEU A 1 92 ? 12.689 13.009 -9.711 1.00 50.34 92 LEU A O 1
ATOM 726 N N . ASP A 1 93 ? 13.403 11.099 -8.745 1.00 51.09 93 ASP A N 1
ATOM 727 C CA . ASP A 1 93 ? 14.568 10.883 -9.601 1.00 51.09 93 ASP A CA 1
ATOM 728 C C . ASP A 1 93 ? 14.219 10.151 -10.908 1.00 51.09 93 ASP A C 1
ATOM 730 O O . ASP A 1 93 ? 14.944 10.284 -11.900 1.00 51.09 93 ASP A O 1
ATOM 734 N N . GLU A 1 94 ? 13.074 9.464 -10.974 1.00 58.44 94 GLU A N 1
ATOM 735 C CA . GLU A 1 94 ? 12.564 8.915 -12.230 1.00 58.44 94 GLU A CA 1
ATOM 736 C C . GLU A 1 94 ? 11.853 9.989 -13.071 1.00 58.44 94 GLU A C 1
ATOM 738 O O . GLU A 1 94 ? 10.878 10.636 -12.664 1.00 58.44 94 GLU A O 1
ATOM 743 N N . ASP A 1 95 ? 12.339 10.182 -14.303 1.00 70.06 95 ASP A N 1
ATOM 744 C CA . ASP A 1 95 ? 11.707 11.063 -15.284 1.00 70.06 95 ASP A CA 1
ATOM 745 C C . ASP A 1 95 ? 10.363 10.459 -15.719 1.00 70.06 95 ASP A C 1
ATOM 747 O O . ASP A 1 95 ? 10.290 9.632 -16.633 1.00 70.06 95 ASP A O 1
ATOM 751 N N . ALA A 1 96 ? 9.278 10.907 -15.084 1.00 72.06 96 ALA A N 1
ATOM 752 C CA . ALA A 1 96 ? 7.918 10.481 -15.397 1.00 72.06 96 ALA A CA 1
ATOM 753 C C . ALA A 1 96 ? 7.576 10.643 -16.896 1.00 72.06 96 ALA A C 1
ATOM 755 O O . ALA A 1 96 ? 6.791 9.858 -17.438 1.00 72.06 96 ALA A O 1
ATOM 756 N N . ASP A 1 97 ? 8.170 11.616 -17.609 1.00 76.88 97 ASP A N 1
ATOM 757 C CA . ASP A 1 97 ? 8.001 11.716 -19.065 1.00 76.88 97 ASP A CA 1
ATOM 758 C C . ASP A 1 97 ? 8.684 10.564 -19.798 1.00 76.88 97 ASP A C 1
ATOM 760 O O . ASP A 1 97 ? 8.137 10.052 -20.778 1.00 76.88 97 ASP A O 1
ATOM 764 N N . ALA A 1 98 ? 9.866 10.145 -19.346 1.00 73.38 98 ALA A N 1
ATOM 765 C CA . ALA A 1 98 ? 10.562 8.994 -19.901 1.00 73.38 98 ALA A CA 1
ATOM 766 C C . ALA A 1 98 ? 9.768 7.700 -19.672 1.00 73.38 98 ALA A C 1
ATOM 768 O O . ALA A 1 98 ? 9.647 6.910 -20.613 1.00 73.38 98 ALA A O 1
ATOM 769 N N . LEU A 1 99 ? 9.168 7.514 -18.491 1.00 68.44 99 LEU A N 1
ATOM 770 C CA . LEU A 1 99 ? 8.329 6.344 -18.186 1.00 68.44 99 LEU A CA 1
ATOM 771 C C . LEU A 1 99 ? 7.093 6.297 -19.087 1.00 68.44 99 LEU A C 1
ATOM 773 O O . LEU A 1 99 ? 6.821 5.289 -19.744 1.00 68.44 99 LEU A O 1
ATOM 777 N N . ALA A 1 100 ? 6.394 7.429 -19.210 1.00 72.06 100 ALA A N 1
ATOM 778 C CA . ALA A 1 100 ? 5.225 7.543 -20.076 1.00 72.06 100 ALA A CA 1
ATOM 779 C C . ALA A 1 100 ? 5.592 7.330 -21.553 1.00 72.06 100 ALA A C 1
ATOM 781 O O . ALA A 1 100 ? 4.894 6.633 -22.287 1.00 72.06 100 ALA A O 1
ATOM 782 N N . LYS A 1 101 ? 6.729 7.876 -22.000 1.00 74.81 101 LYS A N 1
ATOM 783 C CA . LYS A 1 101 ? 7.230 7.704 -23.372 1.00 74.81 101 LYS A CA 1
ATOM 784 C C . LYS A 1 101 ? 7.621 6.256 -23.680 1.00 74.81 101 LYS A C 1
ATOM 786 O O . LYS A 1 101 ? 7.488 5.831 -24.827 1.00 74.81 101 LYS A O 1
ATOM 791 N N . ARG A 1 102 ? 8.109 5.511 -22.682 1.00 67.00 102 ARG A N 1
ATOM 792 C CA . ARG A 1 102 ? 8.387 4.066 -22.769 1.00 67.00 102 ARG A CA 1
ATOM 793 C C . ARG A 1 102 ? 7.108 3.221 -22.737 1.00 67.00 102 ARG A C 1
ATOM 795 O O . ARG A 1 102 ? 7.184 2.031 -23.019 1.00 67.00 102 ARG A O 1
ATOM 802 N N . GLY A 1 103 ? 5.954 3.831 -22.451 1.00 65.25 103 GLY A N 1
ATOM 803 C CA . GLY A 1 103 ? 4.672 3.146 -22.314 1.00 65.25 103 GLY A CA 1
ATOM 804 C C . GLY A 1 103 ? 4.545 2.360 -21.011 1.00 65.25 103 GLY A C 1
ATOM 805 O O . GLY A 1 103 ? 3.713 1.467 -20.949 1.00 65.25 103 GLY A O 1
ATOM 806 N N . LEU A 1 104 ? 5.375 2.674 -20.011 1.00 58.31 104 LEU A N 1
ATOM 807 C CA . LEU A 1 104 ? 5.376 2.009 -18.706 1.00 58.31 104 LEU A CA 1
ATOM 808 C C . LEU A 1 104 ? 4.365 2.603 -17.734 1.00 58.31 104 LEU A C 1
ATOM 810 O O . LEU A 1 104 ? 4.071 1.981 -16.732 1.00 58.31 104 LEU A O 1
ATOM 814 N N . ILE A 1 105 ? 3.852 3.805 -17.993 1.00 62.75 105 ILE A N 1
ATOM 815 C CA . ILE A 1 105 ? 2.796 4.432 -17.192 1.00 62.75 105 ILE A CA 1
ATOM 816 C C . ILE A 1 105 ? 1.827 5.176 -18.107 1.00 62.75 105 ILE A C 1
ATOM 818 O O . ILE A 1 105 ? 2.185 5.609 -19.208 1.00 62.75 105 ILE A O 1
ATOM 822 N N . ARG A 1 106 ? 0.594 5.364 -17.642 1.00 71.62 106 ARG A N 1
ATOM 823 C CA . ARG A 1 106 ? -0.437 6.155 -18.321 1.00 71.62 106 ARG A CA 1
ATOM 824 C C . ARG A 1 106 ? -0.141 7.647 -18.184 1.00 71.62 106 ARG A C 1
ATOM 826 O O . ARG A 1 106 ? 0.479 8.097 -17.223 1.00 71.62 106 ARG A O 1
ATOM 833 N N . GLU A 1 107 ? -0.673 8.453 -19.102 1.00 72.94 107 GLU A N 1
ATOM 834 C CA . GLU A 1 107 ? -0.545 9.918 -19.022 1.00 72.94 107 GLU A CA 1
ATOM 835 C C . GLU A 1 107 ? -1.136 10.492 -17.724 1.00 72.94 107 GLU A C 1
ATOM 837 O O . GLU A 1 107 ? -0.570 11.419 -17.151 1.00 72.94 107 GLU A O 1
ATOM 842 N N . SER A 1 108 ? -2.233 9.912 -17.226 1.00 70.06 108 SER A N 1
ATOM 843 C CA . SER A 1 108 ? -2.844 10.316 -15.955 1.00 70.06 108 SER A CA 1
ATOM 844 C C . SER A 1 108 ? -1.946 10.028 -14.748 1.00 70.06 108 SER A C 1
ATOM 846 O O . SER A 1 108 ? -1.865 10.856 -13.846 1.00 70.06 108 SER A O 1
ATOM 848 N N . GLU A 1 109 ? -1.254 8.886 -14.741 1.00 65.62 109 GLU A N 1
ATOM 849 C CA . GLU A 1 109 ? -0.309 8.489 -13.684 1.00 65.62 109 GLU A CA 1
ATOM 850 C C . GLU A 1 109 ? 0.924 9.407 -13.715 1.00 65.62 109 GLU A C 1
ATOM 852 O O . GLU A 1 109 ? 1.312 9.965 -12.690 1.00 65.62 109 GLU A O 1
ATOM 857 N N . ARG A 1 110 ? 1.454 9.692 -14.914 1.00 74.12 110 ARG A N 1
ATOM 858 C CA . ARG A 1 110 ? 2.531 10.673 -15.129 1.00 74.12 110 ARG A CA 1
ATOM 859 C C . ARG A 1 110 ? 2.192 12.046 -14.554 1.00 74.12 110 ARG A C 1
ATOM 861 O O . ARG A 1 110 ? 3.022 12.654 -13.883 1.00 74.12 110 ARG A O 1
ATOM 868 N N . ASP A 1 111 ? 1.003 12.567 -14.850 1.00 75.44 111 ASP A N 1
ATOM 869 C CA . ASP A 1 111 ? 0.604 13.907 -14.411 1.00 75.44 111 ASP A CA 1
ATOM 870 C C . ASP A 1 111 ? 0.488 13.989 -12.881 1.00 75.44 111 ASP A C 1
ATOM 872 O O . ASP A 1 111 ? 0.833 15.012 -12.283 1.00 75.44 111 ASP A O 1
ATOM 876 N N . ILE A 1 112 ? 0.062 12.896 -12.237 1.00 70.00 112 ILE A N 1
ATOM 877 C CA . ILE A 1 112 ? 0.026 12.777 -10.777 1.00 70.00 112 ILE A CA 1
ATOM 878 C C . ILE A 1 112 ? 1.444 12.752 -10.201 1.00 70.00 112 ILE A C 1
ATOM 880 O O . ILE A 1 112 ? 1.718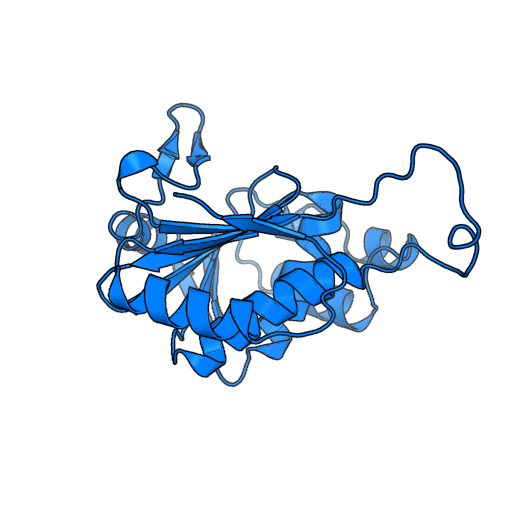 13.537 -9.290 1.00 70.00 112 ILE A O 1
ATOM 884 N N . LEU A 1 113 ? 2.341 11.919 -10.743 1.00 71.75 113 LEU A N 1
ATOM 885 C CA . LEU A 1 113 ? 3.739 11.844 -10.303 1.00 71.75 113 LEU A CA 1
ATOM 886 C C . LEU A 1 113 ? 4.425 13.207 -10.439 1.00 71.75 113 LEU A C 1
ATOM 888 O O . LEU A 1 113 ? 4.976 13.722 -9.473 1.00 71.75 113 LEU A O 1
ATOM 892 N N . LYS A 1 114 ? 4.268 13.888 -11.577 1.00 74.44 114 LYS A N 1
ATOM 893 C CA . LYS A 1 114 ? 4.793 15.249 -11.773 1.00 74.44 114 LYS A CA 1
ATOM 894 C C . LYS A 1 114 ? 4.244 16.269 -10.785 1.00 74.44 114 LYS A C 1
ATOM 896 O O . LYS A 1 114 ? 4.979 17.156 -10.348 1.00 74.44 114 LYS A O 1
ATOM 901 N N . ALA A 1 115 ? 2.957 16.186 -10.449 1.00 71.31 115 ALA A N 1
ATOM 902 C CA . ALA A 1 115 ? 2.358 17.072 -9.458 1.00 71.31 115 ALA A CA 1
ATOM 903 C C . ALA A 1 115 ? 2.956 16.843 -8.060 1.00 71.31 115 ALA A C 1
ATOM 905 O O . ALA A 1 115 ? 3.153 17.814 -7.331 1.00 71.31 115 ALA A O 1
ATOM 906 N N . ILE A 1 116 ? 3.279 15.591 -7.715 1.00 68.25 116 ILE A N 1
ATOM 907 C CA . ILE A 1 116 ? 3.989 15.231 -6.480 1.00 68.25 116 ILE A CA 1
ATOM 908 C C . ILE A 1 116 ? 5.422 15.779 -6.523 1.00 68.25 116 ILE A C 1
ATOM 910 O O . ILE A 1 116 ? 5.821 16.494 -5.607 1.00 68.25 116 ILE A O 1
ATOM 914 N N . GLN A 1 117 ? 6.149 15.561 -7.625 1.00 70.19 117 GLN A N 1
ATOM 915 C CA . GLN A 1 117 ? 7.526 16.037 -7.801 1.00 70.19 117 GLN A CA 1
ATOM 916 C C . GLN A 1 117 ? 7.646 17.566 -7.694 1.00 70.19 117 GLN A C 1
ATOM 918 O O . GLN A 1 117 ? 8.513 18.110 -7.013 1.00 70.19 117 GLN A O 1
ATOM 923 N N . THR A 1 118 ? 6.724 18.282 -8.342 1.00 68.88 118 THR A N 1
ATOM 924 C CA . THR A 1 118 ? 6.711 19.753 -8.379 1.00 68.88 118 THR A CA 1
ATOM 925 C C . THR A 1 118 ? 6.379 20.367 -7.018 1.00 68.88 118 THR A C 1
ATOM 927 O O . THR A 1 118 ? 6.723 21.523 -6.769 1.00 68.88 118 THR A O 1
ATOM 930 N N . ALA A 1 119 ? 5.717 19.620 -6.129 1.00 65.12 119 ALA A N 1
ATOM 931 C CA . ALA A 1 119 ? 5.368 20.112 -4.803 1.00 65.12 119 ALA A CA 1
ATOM 932 C C . ALA A 1 119 ? 6.609 20.344 -3.909 1.00 65.12 119 ALA A C 1
ATOM 934 O O . ALA A 1 119 ? 6.516 21.119 -2.965 1.00 65.12 119 ALA A O 1
ATOM 935 N N . GLY A 1 120 ? 7.788 19.808 -4.264 1.00 54.19 120 GLY A N 1
ATOM 936 C CA . GLY A 1 120 ? 9.073 20.217 -3.677 1.00 54.19 120 GLY A CA 1
ATOM 937 C C . GLY A 1 120 ? 9.370 19.624 -2.298 1.00 54.19 120 GLY A C 1
ATOM 938 O O . GLY A 1 120 ? 9.984 20.288 -1.463 1.00 54.19 120 GLY A O 1
ATOM 939 N N . HIS A 1 121 ? 8.932 18.390 -2.059 1.00 56.56 121 HIS A N 1
ATOM 940 C CA . HIS A 1 121 ? 8.934 17.765 -0.740 1.00 56.56 121 HIS A CA 1
ATOM 941 C C . HIS A 1 121 ? 9.772 16.483 -0.725 1.00 56.56 121 HIS A C 1
ATOM 943 O O . HIS A 1 121 ? 9.235 15.382 -0.687 1.00 56.56 121 HIS A O 1
ATOM 949 N N . ASN A 1 122 ? 11.097 16.631 -0.753 1.00 52.12 122 ASN A N 1
ATOM 950 C CA . ASN A 1 122 ? 12.060 15.522 -0.842 1.00 52.12 122 ASN A CA 1
ATOM 951 C C . ASN A 1 122 ? 12.030 14.513 0.333 1.00 52.12 122 ASN A C 1
ATOM 953 O O . ASN A 1 122 ? 12.858 13.615 0.338 1.00 52.12 122 ASN A O 1
ATOM 957 N N . MET A 1 123 ? 11.157 14.662 1.343 1.00 58.59 123 MET A N 1
ATOM 958 C CA . MET A 1 123 ? 11.073 13.763 2.516 1.00 58.59 123 MET A CA 1
ATOM 959 C C . MET A 1 123 ? 9.682 13.773 3.199 1.00 58.59 123 MET A C 1
ATOM 961 O O . MET A 1 123 ? 9.582 13.545 4.406 1.00 58.59 123 MET A O 1
ATOM 965 N N . ASP A 1 124 ? 8.601 14.098 2.476 1.00 62.53 124 ASP A N 1
ATOM 966 C CA . ASP A 1 124 ? 7.257 14.120 3.073 1.00 62.53 124 ASP A CA 1
ATOM 967 C C . ASP A 1 124 ? 6.452 12.855 2.741 1.00 62.53 124 ASP A C 1
ATOM 969 O O . ASP A 1 124 ? 6.298 12.458 1.587 1.00 62.53 124 ASP A O 1
ATOM 973 N N . VAL A 1 125 ? 5.859 12.266 3.778 1.00 71.38 125 VAL A N 1
ATOM 974 C CA . VAL A 1 125 ? 4.971 11.100 3.692 1.00 71.38 125 VAL A CA 1
ATOM 975 C C . VAL A 1 125 ? 3.617 11.555 3.176 1.00 71.38 125 VAL A C 1
ATOM 977 O O . VAL A 1 125 ? 2.981 12.441 3.758 1.00 71.38 125 VAL A O 1
ATOM 980 N N . LEU A 1 126 ? 3.151 10.932 2.100 1.00 79.62 126 LEU A N 1
ATOM 981 C CA . LEU A 1 126 ? 1.873 11.259 1.492 1.00 79.62 126 LEU A CA 1
ATOM 982 C C . LEU A 1 126 ? 0.729 10.583 2.254 1.00 79.62 126 LEU A C 1
ATOM 984 O O . LEU A 1 126 ? 0.645 9.364 2.332 1.00 79.62 126 LEU A O 1
ATOM 988 N N . ILE A 1 127 ? -0.206 11.384 2.756 1.00 83.94 127 ILE A N 1
ATOM 989 C CA . ILE A 1 127 ? -1.429 10.895 3.395 1.00 83.94 127 ILE A CA 1
ATOM 990 C C . ILE A 1 127 ? -2.548 10.847 2.351 1.00 83.94 127 ILE A C 1
ATOM 992 O O . ILE A 1 127 ? -2.930 11.884 1.786 1.00 83.94 127 ILE A O 1
ATOM 996 N N . VAL A 1 128 ? -3.083 9.647 2.128 1.00 86.81 128 VAL A N 1
ATOM 997 C CA . VAL A 1 128 ? -4.218 9.376 1.244 1.00 86.81 128 VAL A CA 1
ATOM 998 C C . VAL A 1 128 ? -5.457 9.084 2.081 1.00 86.81 128 VAL A C 1
ATOM 1000 O O . VAL A 1 128 ? -5.500 8.141 2.865 1.00 86.81 128 VAL A O 1
ATOM 1003 N N . GLU A 1 129 ? -6.487 9.903 1.904 1.00 90.19 129 GLU A N 1
ATOM 1004 C CA . GLU A 1 129 ? -7.793 9.700 2.534 1.00 90.19 129 GLU A CA 1
ATOM 1005 C C . GLU A 1 129 ? -8.632 8.683 1.742 1.00 90.19 129 GLU A C 1
ATOM 1007 O O . GLU A 1 129 ? -8.417 8.493 0.546 1.00 90.19 129 GLU A O 1
ATOM 1012 N N . LYS A 1 130 ? -9.671 8.102 2.357 1.00 89.12 130 LYS A N 1
ATOM 1013 C CA . LYS A 1 130 ? -10.578 7.145 1.685 1.00 89.12 130 LYS A CA 1
ATOM 1014 C C . LYS A 1 130 ? -11.158 7.685 0.372 1.00 89.12 130 LYS A C 1
ATOM 1016 O O . LYS A 1 130 ? -11.228 6.985 -0.628 1.00 89.12 130 LYS A O 1
ATOM 1021 N N . SER A 1 131 ? -11.515 8.973 0.333 1.00 90.56 131 SER A N 1
ATOM 1022 C CA . SER A 1 131 ? -12.018 9.641 -0.881 1.00 90.56 131 SER A CA 1
ATOM 1023 C C . SER A 1 131 ? -10.989 9.762 -2.013 1.00 90.56 131 SER A C 1
ATOM 1025 O O . SER A 1 131 ? -11.342 10.153 -3.122 1.00 90.56 131 SER A O 1
ATOM 1027 N N . GLU A 1 132 ? -9.717 9.492 -1.724 1.00 86.25 132 GLU A N 1
ATOM 1028 C CA . GLU A 1 132 ? -8.584 9.545 -2.644 1.00 86.25 132 GLU A CA 1
ATOM 1029 C C . GLU A 1 132 ? -8.044 8.132 -2.966 1.00 86.25 132 GLU A C 1
ATOM 1031 O O . GLU A 1 132 ? -6.986 8.027 -3.578 1.00 86.25 132 GLU A O 1
ATOM 1036 N N . ALA A 1 133 ? -8.754 7.045 -2.622 1.00 86.06 133 ALA A N 1
ATOM 1037 C CA . ALA A 1 133 ? -8.291 5.660 -2.806 1.00 86.06 133 ALA A CA 1
ATOM 1038 C C . ALA A 1 133 ? -7.826 5.343 -4.243 1.00 86.06 133 ALA A C 1
ATOM 1040 O O . ALA A 1 133 ? -6.733 4.817 -4.445 1.00 86.06 133 ALA A O 1
ATOM 1041 N N . GLY A 1 134 ? -8.583 5.760 -5.265 1.00 85.06 134 GLY A N 1
ATOM 1042 C CA . GLY A 1 134 ? -8.170 5.593 -6.668 1.00 85.06 134 GLY A CA 1
ATOM 1043 C C . GLY A 1 134 ? -6.852 6.302 -7.007 1.00 85.06 134 GLY A C 1
ATOM 1044 O O . GLY A 1 134 ? -6.085 5.830 -7.839 1.00 85.06 134 GLY A O 1
ATOM 1045 N N . ARG A 1 135 ? -6.536 7.394 -6.304 1.00 81.31 135 ARG A N 1
ATOM 1046 C CA . ARG A 1 135 ? -5.268 8.109 -6.462 1.00 81.31 135 ARG A CA 1
ATOM 1047 C C . ARG A 1 135 ? -4.101 7.359 -5.819 1.00 81.31 135 ARG A C 1
ATOM 1049 O O . ARG A 1 135 ? -3.005 7.447 -6.354 1.00 81.31 135 ARG A O 1
ATOM 1056 N N . ALA A 1 136 ? -4.307 6.620 -4.722 1.00 83.00 136 ALA A N 1
ATOM 1057 C CA . ALA A 1 136 ? -3.264 5.731 -4.189 1.00 83.00 136 ALA A CA 1
ATOM 1058 C C . ALA A 1 136 ? -2.871 4.670 -5.220 1.00 83.00 136 ALA A C 1
ATOM 1060 O O . ALA A 1 136 ? -1.685 4.447 -5.427 1.00 83.00 136 ALA A O 1
ATOM 1061 N N . VAL A 1 137 ? -3.850 4.083 -5.916 1.00 83.62 137 VAL A N 1
ATOM 1062 C CA . VAL A 1 137 ? -3.589 3.111 -6.988 1.00 83.62 137 VAL A CA 1
ATOM 1063 C C . VAL A 1 137 ? -2.726 3.722 -8.087 1.00 83.62 137 VAL A C 1
ATOM 1065 O O . VAL A 1 137 ? -1.721 3.131 -8.476 1.00 83.62 137 VAL A O 1
ATOM 1068 N N . ASP A 1 138 ? -3.098 4.910 -8.564 1.00 78.25 138 ASP A N 1
ATOM 1069 C CA . ASP A 1 138 ? -2.378 5.591 -9.644 1.00 78.25 138 ASP A CA 1
ATOM 1070 C C . ASP A 1 138 ? -0.953 6.016 -9.240 1.00 78.25 138 ASP A C 1
ATOM 1072 O O . ASP A 1 138 ? -0.097 6.172 -10.106 1.00 78.25 138 ASP A O 1
ATOM 1076 N N . ILE A 1 139 ? -0.694 6.201 -7.941 1.00 77.81 139 ILE A N 1
ATOM 1077 C CA . ILE A 1 139 ? 0.633 6.533 -7.401 1.00 77.81 139 ILE A CA 1
ATOM 1078 C C . ILE A 1 139 ? 1.486 5.277 -7.221 1.00 77.81 139 ILE A C 1
ATOM 1080 O O . ILE A 1 139 ? 2.649 5.283 -7.601 1.00 77.81 139 ILE A O 1
ATOM 1084 N N . LEU A 1 140 ? 0.919 4.212 -6.655 1.00 78.62 140 LEU A N 1
ATOM 1085 C CA . LEU A 1 140 ? 1.647 2.994 -6.293 1.00 78.62 140 LEU A CA 1
ATOM 1086 C C . LEU A 1 140 ? 1.932 2.088 -7.496 1.00 78.62 140 LEU A C 1
ATOM 1088 O O . LEU A 1 140 ? 3.000 1.492 -7.572 1.00 78.62 140 LEU A O 1
ATOM 1092 N N . THR A 1 141 ? 1.003 2.002 -8.455 1.00 78.44 141 THR A N 1
ATOM 1093 C CA . THR A 1 141 ? 1.117 1.082 -9.604 1.00 78.44 141 THR A CA 1
ATOM 1094 C C . THR A 1 141 ? 2.406 1.295 -10.411 1.00 78.44 141 THR A C 1
ATOM 1096 O O . THR A 1 141 ? 3.117 0.317 -10.623 1.00 78.44 141 THR A O 1
ATOM 1099 N N . PRO A 1 142 ? 2.767 2.528 -10.828 1.00 69.56 142 PRO A N 1
ATOM 1100 C CA . PRO A 1 142 ? 4.037 2.782 -11.510 1.00 69.56 142 PRO A CA 1
ATOM 1101 C C . PRO A 1 142 ? 5.274 2.261 -10.779 1.00 69.56 142 PRO A C 1
ATOM 1103 O O . PRO A 1 142 ? 6.201 1.785 -11.425 1.00 69.56 142 PRO A O 1
ATOM 1106 N N . GLN A 1 143 ? 5.269 2.351 -9.448 1.00 67.06 143 GLN A N 1
ATOM 1107 C CA . GLN A 1 143 ? 6.431 2.111 -8.592 1.00 67.06 143 GLN A CA 1
ATOM 1108 C C . GLN A 1 143 ? 6.763 0.621 -8.484 1.00 67.06 143 GLN A C 1
ATOM 1110 O O . GLN A 1 143 ? 7.922 0.255 -8.347 1.00 67.06 143 GLN A O 1
ATOM 1115 N N . LEU A 1 144 ? 5.766 -0.252 -8.641 1.00 65.94 144 LEU A N 1
ATOM 1116 C CA . LEU A 1 144 ? 5.993 -1.695 -8.735 1.00 65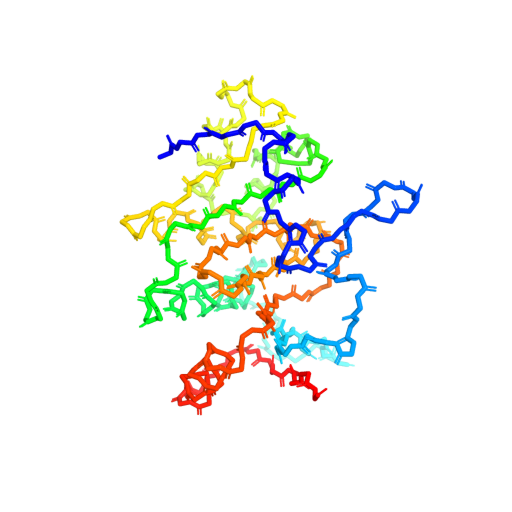.94 144 LEU A CA 1
ATOM 1117 C C . LEU A 1 144 ? 6.775 -2.087 -9.989 1.00 65.94 144 LEU A C 1
ATOM 1119 O O . LEU A 1 144 ? 7.552 -3.029 -9.949 1.00 65.94 144 LEU A O 1
ATOM 1123 N N . THR A 1 145 ? 6.571 -1.366 -11.091 1.00 58.53 145 THR A N 1
ATOM 1124 C CA . THR A 1 145 ? 7.171 -1.683 -12.396 1.00 58.53 145 THR A CA 1
ATOM 1125 C C . THR A 1 145 ? 8.653 -1.312 -12.501 1.00 58.53 145 THR A C 1
ATOM 1127 O O . THR A 1 145 ? 9.344 -1.867 -13.354 1.00 58.53 145 THR A O 1
ATOM 1130 N N . GLU A 1 146 ? 9.131 -0.350 -11.701 1.00 53.44 146 GLU A N 1
ATOM 1131 C CA . GLU A 1 146 ? 10.528 0.122 -11.742 1.00 53.44 146 GLU A CA 1
ATOM 1132 C C . GLU A 1 146 ? 11.317 -0.182 -10.463 1.00 53.44 146 GLU A C 1
ATOM 1134 O O . GLU A 1 146 ? 12.495 -0.527 -10.564 1.00 53.44 146 GLU A O 1
ATOM 1139 N N . LEU A 1 147 ? 10.683 -0.095 -9.288 1.00 51.22 147 LEU A N 1
ATOM 1140 C CA . LEU A 1 147 ? 11.386 -0.151 -8.003 1.00 51.22 147 LEU A CA 1
ATOM 1141 C C . LEU A 1 147 ? 11.263 -1.508 -7.328 1.00 51.22 147 LEU A C 1
ATOM 1143 O O . LEU A 1 147 ? 12.231 -1.942 -6.727 1.00 51.22 147 LEU A O 1
ATOM 1147 N N . GLY A 1 148 ? 10.135 -2.197 -7.508 1.00 56.91 148 GLY A N 1
ATOM 1148 C CA . GLY A 1 148 ? 9.863 -3.494 -6.903 1.00 56.91 148 GLY A CA 1
ATOM 1149 C C . GLY A 1 148 ? 9.163 -3.369 -5.542 1.00 56.91 148 GLY A C 1
ATOM 1150 O O . GLY A 1 148 ? 9.753 -3.037 -4.537 1.00 56.91 148 GLY A O 1
ATOM 1151 N N . ALA A 1 149 ? 7.907 -3.796 -5.468 1.00 63.06 149 ALA A N 1
ATOM 1152 C CA . ALA A 1 149 ? 7.168 -4.121 -4.245 1.00 63.06 149 ALA A CA 1
ATOM 1153 C C . ALA A 1 149 ? 6.590 -2.954 -3.466 1.00 63.06 149 ALA A C 1
ATOM 1155 O O . ALA A 1 149 ? 7.209 -1.934 -3.185 1.00 63.06 149 ALA A O 1
ATOM 1156 N N . THR A 1 150 ? 5.350 -3.170 -3.044 1.00 70.88 150 THR A N 1
ATOM 1157 C CA . THR A 1 150 ? 4.635 -2.302 -2.118 1.00 70.88 150 THR A CA 1
ATOM 1158 C C . THR A 1 150 ? 4.201 -3.145 -0.935 1.00 70.88 150 THR A C 1
ATOM 1160 O O . THR A 1 150 ? 3.346 -4.022 -1.064 1.00 70.88 150 THR A O 1
ATOM 1163 N N . CYS A 1 151 ? 4.773 -2.865 0.230 1.00 78.00 151 CYS A N 1
ATOM 1164 C CA . CYS A 1 151 ? 4.338 -3.445 1.485 1.00 78.00 151 CYS A CA 1
ATOM 1165 C C . CYS A 1 151 ? 3.294 -2.558 2.135 1.00 78.00 151 CYS A C 1
ATOM 1167 O O . CYS A 1 151 ? 3.596 -1.441 2.545 1.00 78.00 151 CYS A O 1
ATOM 1169 N N . PHE A 1 152 ? 2.097 -3.096 2.318 1.00 85.75 152 PHE A N 1
ATOM 1170 C CA . PHE A 1 152 ? 1.085 -2.509 3.171 1.00 85.75 152 PHE A CA 1
ATOM 1171 C C . PHE A 1 152 ? 1.145 -3.146 4.562 1.00 85.75 152 PHE A C 1
ATOM 1173 O O . PHE A 1 152 ? 1.108 -4.371 4.695 1.00 85.75 152 PHE A O 1
ATOM 1180 N N . ALA A 1 153 ? 1.220 -2.316 5.599 1.00 85.31 153 ALA A N 1
ATOM 1181 C CA . ALA A 1 153 ? 1.244 -2.730 6.996 1.00 85.31 153 ALA A CA 1
ATOM 1182 C C . ALA A 1 153 ? 0.157 -2.001 7.789 1.00 85.31 153 ALA A C 1
ATOM 1184 O O . ALA A 1 153 ? -0.033 -0.794 7.634 1.00 85.31 153 ALA A O 1
ATOM 1185 N N . VAL A 1 154 ? -0.543 -2.730 8.654 1.00 85.12 154 VAL A N 1
ATOM 1186 C CA . VAL A 1 154 ? -1.592 -2.189 9.523 1.00 85.12 154 VAL A CA 1
ATOM 1187 C C . VAL A 1 154 ? -1.231 -2.469 10.977 1.00 85.12 154 VAL A C 1
ATOM 1189 O O . VAL A 1 154 ? -1.115 -3.637 11.364 1.00 85.12 154 VAL A O 1
ATOM 1192 N N . SER A 1 155 ? -1.061 -1.419 11.781 1.00 80.56 155 SER A N 1
ATOM 1193 C CA . SER A 1 155 ? -0.825 -1.541 13.226 1.00 80.56 155 SER A CA 1
ATOM 1194 C C . SER A 1 155 ? -2.087 -1.961 13.982 1.00 80.56 155 SER A C 1
ATOM 1196 O O . SER A 1 155 ? -3.207 -1.815 13.493 1.00 80.56 155 SER A O 1
ATOM 1198 N N . GLU A 1 156 ? -1.914 -2.425 15.224 1.00 75.19 156 GLU A N 1
ATOM 1199 C CA . GLU A 1 156 ? -3.022 -2.800 16.123 1.00 75.19 156 GLU A CA 1
ATOM 1200 C C . GLU A 1 156 ? -4.045 -1.673 16.355 1.00 75.19 156 GLU A C 1
ATOM 1202 O O . GLU A 1 156 ? -5.215 -1.930 16.632 1.00 75.19 156 GLU A O 1
ATOM 1207 N N . ASP A 1 157 ? -3.631 -0.407 16.247 1.00 76.06 157 ASP A N 1
ATOM 1208 C CA . ASP A 1 157 ? -4.523 0.748 16.397 1.00 76.06 157 ASP A CA 1
ATOM 1209 C C . ASP A 1 157 ? -5.313 1.097 15.119 1.00 76.06 157 ASP A C 1
ATOM 1211 O O . ASP A 1 157 ? -6.120 2.029 15.133 1.00 76.06 157 ASP A O 1
ATOM 1215 N N . GLY A 1 158 ? -5.115 0.336 14.037 1.00 73.56 158 GLY A N 1
ATOM 1216 C CA . GLY A 1 158 ? -5.783 0.512 12.750 1.00 73.56 158 GLY A CA 1
ATOM 1217 C C . GLY A 1 158 ? -5.120 1.528 11.820 1.00 73.56 158 GLY A C 1
ATOM 1218 O O . GLY A 1 158 ? -5.688 1.829 10.770 1.00 73.56 158 GLY A O 1
ATOM 1219 N N . SER A 1 159 ? -3.949 2.062 12.177 1.00 82.88 159 SER A N 1
ATOM 1220 C CA . SER A 1 159 ? -3.182 2.930 11.280 1.00 82.88 159 SER A CA 1
ATOM 1221 C C . SER A 1 159 ? -2.555 2.117 10.148 1.00 82.88 159 SER A C 1
ATOM 1223 O O . SER A 1 159 ? -2.008 1.036 10.372 1.00 82.88 159 SER A O 1
ATOM 1225 N N . THR A 1 160 ? -2.618 2.652 8.930 1.00 88.25 160 THR A N 1
ATOM 1226 C CA . THR A 1 160 ? -2.243 1.921 7.716 1.00 88.25 160 THR A CA 1
ATOM 1227 C C . THR A 1 160 ? -1.111 2.608 6.984 1.00 88.25 160 THR A C 1
ATOM 1229 O O . THR A 1 160 ? -1.204 3.776 6.610 1.00 88.25 160 THR A O 1
ATOM 1232 N N . TYR A 1 161 ? -0.064 1.857 6.698 1.00 86.50 161 TYR A N 1
ATOM 1233 C CA . TYR A 1 161 ? 1.165 2.348 6.103 1.00 86.50 161 TYR A CA 1
ATOM 1234 C C . TYR A 1 161 ? 1.429 1.589 4.807 1.00 86.50 161 TYR A C 1
ATOM 1236 O O . TYR A 1 161 ? 1.189 0.384 4.752 1.00 86.50 161 TYR A O 1
ATOM 1244 N N . ALA A 1 162 ? 1.921 2.268 3.773 1.00 84.44 162 ALA A N 1
ATOM 1245 C CA . ALA A 1 162 ? 2.564 1.600 2.651 1.00 84.44 162 ALA A CA 1
ATOM 1246 C C . ALA A 1 162 ? 4.004 2.067 2.503 1.00 84.44 162 ALA A C 1
ATOM 1248 O O . ALA A 1 162 ? 4.292 3.266 2.552 1.00 84.44 162 ALA A O 1
ATOM 1249 N N . LEU A 1 163 ? 4.871 1.094 2.274 1.00 78.50 163 LEU A N 1
ATOM 1250 C CA . LEU A 1 163 ? 6.276 1.280 1.999 1.00 78.50 163 LEU A CA 1
ATOM 1251 C C . LEU A 1 163 ? 6.601 0.669 0.641 1.00 78.50 163 LEU A C 1
ATOM 1253 O O . LEU A 1 163 ? 6.209 -0.466 0.367 1.00 78.50 163 LEU A O 1
ATOM 1257 N N . ILE A 1 164 ? 7.300 1.419 -0.200 1.00 72.44 164 ILE A N 1
ATOM 1258 C CA . ILE A 1 164 ? 7.844 0.895 -1.455 1.00 72.44 164 ILE A CA 1
ATOM 1259 C C . ILE A 1 164 ? 9.227 0.308 -1.147 1.00 72.44 164 ILE A C 1
ATOM 1261 O O . ILE A 1 164 ? 10.037 0.973 -0.500 1.00 72.44 164 ILE A O 1
ATOM 1265 N N . SER A 1 165 ? 9.432 -0.959 -1.512 1.00 61.00 165 SER A N 1
ATOM 1266 C CA . SER A 1 165 ? 10.659 -1.743 -1.271 1.00 61.00 165 SER A CA 1
ATOM 1267 C C . SER A 1 165 ? 11.404 -1.943 -2.601 1.00 61.00 165 SER A C 1
ATOM 1269 O O . SER A 1 165 ? 11.219 -1.128 -3.497 1.00 61.00 165 SER A O 1
ATOM 1271 N N . GLN A 1 166 ? 12.239 -2.985 -2.730 1.00 55.22 166 GLN A N 1
ATOM 1272 C CA . GLN A 1 166 ? 12.853 -3.422 -3.995 1.00 55.22 166 GLN A CA 1
ATOM 1273 C C . GLN A 1 166 ? 12.489 -4.858 -4.456 1.00 55.22 166 GLN A C 1
ATOM 1275 O O . GLN A 1 166 ? 13.222 -5.463 -5.237 1.00 55.22 166 GLN A O 1
ATOM 1280 N N . ASP A 1 167 ? 11.391 -5.442 -3.966 1.00 55.72 167 ASP A N 1
ATOM 1281 C CA . ASP A 1 167 ? 10.999 -6.850 -4.225 1.00 55.72 167 ASP A CA 1
ATOM 1282 C C . ASP A 1 167 ? 9.901 -6.976 -5.309 1.00 55.72 167 ASP A C 1
ATOM 1284 O O . ASP A 1 167 ? 9.265 -6.007 -5.626 1.00 55.72 167 ASP A O 1
ATOM 1288 N N . ASP A 1 168 ? 9.549 -8.115 -5.906 1.00 52.97 168 ASP A N 1
ATOM 1289 C CA . ASP A 1 168 ? 8.511 -8.142 -6.982 1.00 52.97 168 ASP A CA 1
ATOM 1290 C C . ASP A 1 168 ? 7.065 -8.394 -6.477 1.00 52.97 168 ASP A C 1
ATOM 1292 O O . ASP A 1 168 ? 6.275 -9.102 -7.109 1.00 52.97 168 ASP A O 1
ATOM 1296 N N . GLU A 1 169 ? 6.694 -7.858 -5.309 1.00 74.12 169 GLU A N 1
ATOM 1297 C CA . GLU A 1 169 ? 5.486 -8.286 -4.576 1.00 74.12 169 GLU A CA 1
ATOM 1298 C C . GLU A 1 169 ? 4.626 -7.143 -4.015 1.00 74.12 169 GLU A C 1
ATOM 1300 O O . GLU A 1 169 ? 5.107 -6.166 -3.444 1.00 74.12 169 GLU A O 1
ATOM 1305 N N . VAL A 1 170 ? 3.303 -7.287 -4.091 1.00 79.75 170 VAL A N 1
ATOM 1306 C CA . VAL A 1 170 ? 2.381 -6.431 -3.332 1.00 79.75 170 VAL A CA 1
ATOM 1307 C C . VAL A 1 170 ? 1.918 -7.190 -2.110 1.00 79.75 170 VAL A C 1
ATOM 1309 O O . VAL A 1 170 ? 1.285 -8.228 -2.249 1.00 79.75 170 VAL A O 1
ATOM 1312 N N . SER A 1 171 ? 2.156 -6.664 -0.917 1.00 84.81 171 SER A N 1
ATOM 1313 C CA . SER A 1 171 ? 1.848 -7.405 0.297 1.00 84.81 171 SER A CA 1
ATOM 1314 C C . SER A 1 171 ? 0.914 -6.700 1.256 1.00 84.81 171 SER A C 1
ATOM 1316 O O . SER A 1 171 ? 0.943 -5.482 1.390 1.00 84.81 171 SER A O 1
ATOM 1318 N N . PHE A 1 172 ? 0.098 -7.477 1.963 1.00 87.62 172 PHE A N 1
ATOM 1319 C CA . PHE A 1 172 ? -0.719 -7.004 3.073 1.00 87.62 172 PHE A CA 1
ATOM 1320 C C . PHE A 1 172 ? -0.270 -7.676 4.361 1.00 87.62 172 PHE A C 1
ATOM 1322 O O . PHE A 1 172 ? -0.201 -8.903 4.431 1.00 87.62 172 PHE A O 1
ATOM 1329 N N . ASN A 1 173 ? -0.023 -6.875 5.392 1.00 87.12 173 ASN A N 1
ATOM 1330 C CA . ASN A 1 173 ? 0.501 -7.343 6.664 1.00 87.12 173 ASN A CA 1
ATOM 1331 C C . ASN A 1 173 ? -0.150 -6.635 7.840 1.00 87.12 173 ASN A C 1
ATOM 1333 O O . ASN A 1 173 ? -0.510 -5.459 7.768 1.00 87.12 173 ASN A O 1
ATOM 1337 N N . THR A 1 174 ? -0.254 -7.340 8.956 1.00 86.75 174 THR A N 1
ATOM 1338 C CA . THR A 1 174 ? -0.729 -6.773 10.210 1.00 86.75 174 THR A CA 1
ATOM 1339 C C . THR A 1 174 ? -0.262 -7.608 11.395 1.00 86.75 174 THR A C 1
ATOM 1341 O O . THR A 1 174 ? -0.041 -8.812 11.278 1.00 86.75 174 THR A O 1
ATOM 1344 N N . THR A 1 175 ? -0.151 -6.966 12.552 1.00 83.62 175 THR A N 1
ATOM 1345 C CA . THR A 1 175 ? 0.006 -7.637 13.849 1.00 83.62 175 THR A CA 1
ATOM 1346 C C . THR A 1 175 ? -1.348 -7.947 14.508 1.00 83.62 175 THR A C 1
ATOM 1348 O O . THR A 1 175 ? -1.407 -8.687 15.488 1.00 83.62 175 THR A O 1
ATOM 1351 N N . ASP A 1 176 ? -2.463 -7.442 13.960 1.00 87.06 176 ASP A N 1
ATOM 1352 C CA . ASP A 1 176 ? -3.816 -7.666 14.479 1.00 87.06 176 ASP A CA 1
ATOM 1353 C C . ASP A 1 176 ? -4.490 -8.884 13.815 1.00 87.06 176 ASP A C 1
ATOM 1355 O O . ASP A 1 176 ? -4.856 -8.884 12.633 1.00 87.06 176 ASP A O 1
ATOM 1359 N N . GLU A 1 177 ? -4.736 -9.931 14.608 1.00 88.56 177 GLU A N 1
ATOM 1360 C CA . GLU A 1 177 ? -5.365 -11.176 14.144 1.00 88.56 177 GLU A CA 1
ATOM 1361 C C . GLU A 1 177 ? -6.795 -10.971 13.595 1.00 88.56 177 GLU A C 1
ATOM 1363 O O . GLU A 1 177 ? -7.246 -11.679 12.687 1.00 88.56 177 GLU A O 1
ATOM 1368 N N . GLY A 1 178 ? -7.542 -10.005 14.133 1.00 90.38 178 GLY A N 1
ATOM 1369 C CA . GLY A 1 178 ? -8.897 -9.675 13.698 1.00 90.38 178 GLY A CA 1
ATOM 1370 C C . GLY A 1 178 ? -8.928 -8.942 12.357 1.00 90.38 178 GLY A C 1
ATOM 1371 O O . GLY A 1 178 ? -9.818 -9.194 11.538 1.00 90.38 178 GLY A O 1
ATOM 1372 N N . ILE A 1 179 ? -7.971 -8.048 12.106 1.00 90.38 179 ILE A N 1
ATOM 1373 C CA . ILE A 1 179 ? -7.740 -7.437 10.792 1.00 90.38 179 ILE A CA 1
ATOM 1374 C C . ILE A 1 179 ? -7.327 -8.520 9.795 1.00 90.38 179 ILE A C 1
ATOM 1376 O O . ILE A 1 179 ? -7.979 -8.650 8.757 1.00 90.38 179 ILE A O 1
ATOM 1380 N N . TYR A 1 180 ? -6.346 -9.361 10.138 1.00 90.69 180 TYR A N 1
ATOM 1381 C CA . TYR A 1 180 ? -5.882 -10.443 9.267 1.00 90.69 180 TYR A CA 1
ATOM 1382 C C . TYR A 1 180 ? -7.014 -11.392 8.866 1.00 90.69 180 TYR A C 1
ATOM 1384 O O . TYR A 1 180 ? -7.196 -11.686 7.684 1.00 90.69 180 TYR A O 1
ATOM 1392 N N . ARG A 1 181 ? -7.829 -11.847 9.826 1.00 91.12 181 ARG A N 1
ATOM 1393 C CA . ARG A 1 181 ? -8.926 -12.783 9.545 1.00 91.12 181 ARG A CA 1
ATOM 1394 C C . ARG A 1 181 ? -9.942 -12.196 8.570 1.00 91.12 181 ARG A C 1
ATOM 1396 O O . ARG A 1 181 ? -10.323 -12.877 7.620 1.00 91.12 181 ARG A O 1
ATOM 1403 N N . ARG A 1 182 ? -10.341 -10.9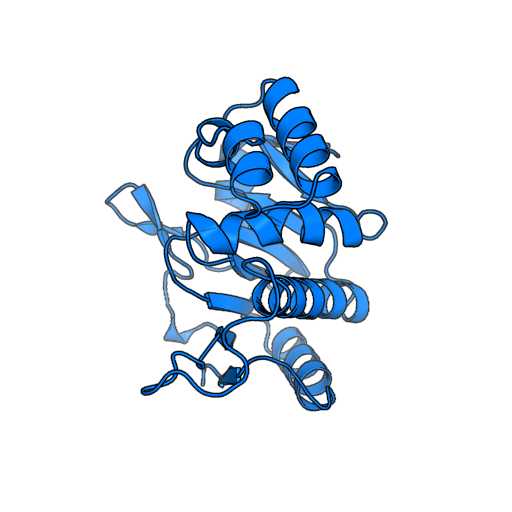37 8.777 1.00 91.38 182 ARG A N 1
ATOM 1404 C CA . ARG A 1 182 ? -11.267 -10.236 7.876 1.00 91.38 182 ARG A CA 1
ATOM 1405 C C . ARG A 1 182 ? -10.648 -10.041 6.496 1.00 91.38 182 ARG A C 1
ATOM 1407 O O . ARG A 1 182 ? -11.302 -10.332 5.502 1.00 91.38 182 ARG A O 1
ATOM 1414 N N . ALA A 1 183 ? -9.381 -9.634 6.433 1.00 89.75 183 ALA A N 1
ATOM 1415 C CA . ALA A 1 183 ? -8.677 -9.463 5.170 1.00 89.75 183 ALA A CA 1
ATOM 1416 C C . ALA A 1 183 ? -8.595 -10.763 4.371 1.00 89.75 183 ALA A C 1
ATOM 1418 O O . ALA A 1 183 ? -8.947 -10.809 3.194 1.00 89.75 183 ALA A O 1
ATOM 1419 N N . ARG A 1 184 ? -8.220 -11.848 5.043 1.00 89.69 184 ARG A N 1
ATOM 1420 C CA . ARG A 1 184 ? -8.159 -13.188 4.468 1.00 89.69 184 ARG A CA 1
ATOM 1421 C C . ARG A 1 184 ? -9.516 -13.677 3.972 1.00 89.69 184 ARG A C 1
ATOM 1423 O O . ARG A 1 184 ? -9.575 -14.304 2.918 1.00 89.69 184 ARG A O 1
ATOM 1430 N N . GLU A 1 185 ? -10.595 -13.431 4.712 1.00 88.25 185 GLU A N 1
ATOM 1431 C CA . GLU A 1 185 ? -11.957 -13.771 4.279 1.00 88.25 185 GLU A CA 1
ATOM 1432 C C . GLU A 1 185 ? -12.362 -12.987 3.026 1.00 88.25 185 GLU A C 1
ATOM 1434 O O . GLU A 1 185 ? -12.822 -13.601 2.061 1.00 88.25 185 GLU A O 1
ATOM 1439 N N . THR A 1 186 ? -12.120 -11.672 3.001 1.00 86.62 186 THR A N 1
ATOM 1440 C CA . THR A 1 186 ? -12.383 -10.816 1.835 1.00 86.62 186 THR A CA 1
ATOM 1441 C C . THR A 1 186 ? -11.612 -11.308 0.617 1.00 86.62 186 THR A C 1
ATOM 1443 O O . THR A 1 186 ? -12.211 -11.595 -0.417 1.00 86.62 186 THR A O 1
ATOM 1446 N N . VAL A 1 187 ? -10.300 -11.497 0.743 1.00 83.50 187 VAL A N 1
ATOM 1447 C CA . VAL A 1 187 ? -9.435 -11.902 -0.371 1.00 83.50 187 VAL A CA 1
ATOM 1448 C C . VAL A 1 187 ? -9.787 -13.296 -0.892 1.00 83.50 187 VAL A C 1
ATOM 1450 O O . VAL A 1 187 ? -9.851 -13.501 -2.100 1.00 83.50 187 VAL A O 1
ATOM 1453 N N . ARG A 1 188 ? -10.113 -14.252 -0.014 1.00 83.88 188 ARG A N 1
ATOM 1454 C CA . ARG A 1 188 ? -10.576 -15.590 -0.434 1.00 83.88 188 ARG A CA 1
ATOM 1455 C C . ARG A 1 188 ? -11.930 -15.586 -1.134 1.00 83.88 188 ARG A C 1
ATOM 1457 O O . ARG A 1 188 ? -12.253 -16.565 -1.801 1.00 83.88 188 ARG A O 1
ATOM 1464 N N . SER A 1 189 ? -12.732 -14.543 -0.939 1.00 80.94 189 SER A N 1
ATOM 1465 C CA . SER A 1 189 ? -14.016 -14.393 -1.625 1.00 80.94 189 SER A CA 1
ATOM 1466 C C . SER A 1 189 ? -13.875 -13.834 -3.042 1.00 80.94 189 SER A C 1
ATOM 1468 O O . SER A 1 189 ? -14.836 -13.890 -3.809 1.00 80.94 189 SER A O 1
ATOM 1470 N N . LEU A 1 190 ? -12.696 -13.313 -3.400 1.00 76.62 190 LEU A N 1
ATOM 1471 C CA . LEU A 1 190 ? -12.429 -12.804 -4.738 1.00 76.62 190 LEU A CA 1
ATOM 1472 C C . LEU A 1 190 ? -12.308 -13.970 -5.723 1.00 76.62 190 LEU A C 1
ATOM 1474 O O . LEU A 1 190 ? -11.534 -14.906 -5.526 1.00 76.62 190 LEU A O 1
ATOM 1478 N N . GLU A 1 191 ? -13.075 -13.903 -6.805 1.00 66.19 191 GLU A N 1
ATOM 1479 C CA . GLU A 1 191 ? -13.018 -14.869 -7.899 1.00 66.19 191 GLU A CA 1
ATOM 1480 C C . GLU A 1 191 ? -12.178 -14.308 -9.056 1.00 66.19 191 GLU A C 1
ATOM 1482 O O . GLU A 1 191 ? -12.273 -13.126 -9.379 1.00 66.19 191 GLU A O 1
ATOM 1487 N N . SER A 1 192 ? -11.429 -15.177 -9.746 1.00 67.75 192 SER A N 1
ATOM 1488 C CA . SER A 1 192 ? -10.732 -14.855 -11.008 1.00 67.75 192 SER A CA 1
ATOM 1489 C C . SER A 1 192 ? -9.697 -13.720 -10.913 1.00 67.75 192 SER A C 1
ATOM 1491 O O . SER A 1 192 ? -9.743 -12.766 -11.688 1.00 67.75 192 SER A O 1
ATOM 1493 N N . LEU A 1 193 ? -8.749 -13.832 -9.979 1.00 71.94 193 LEU A N 1
ATOM 1494 C CA . LEU A 1 193 ? -7.603 -12.921 -9.897 1.00 71.94 193 LEU A CA 1
ATOM 1495 C C . LEU A 1 193 ? -6.608 -13.177 -11.038 1.00 71.94 193 LEU A C 1
ATOM 1497 O O . LEU A 1 193 ? -6.429 -14.313 -11.476 1.00 71.94 193 LEU A O 1
ATOM 1501 N N . SER A 1 194 ? -5.956 -12.115 -11.511 1.00 73.38 194 SER A N 1
ATOM 1502 C CA . SER A 1 194 ? -4.916 -12.174 -12.548 1.00 73.38 194 SER A CA 1
ATOM 1503 C C . SER A 1 194 ? -3.512 -12.431 -11.987 1.00 73.38 194 SER A C 1
ATOM 1505 O O . SER A 1 194 ? -2.536 -12.274 -12.711 1.00 73.38 194 SER A O 1
ATOM 1507 N N . PHE A 1 195 ? -3.411 -12.762 -10.702 1.00 78.69 195 PHE A N 1
ATOM 1508 C CA . PHE A 1 195 ? -2.178 -12.950 -9.943 1.00 78.69 195 PHE A CA 1
ATOM 1509 C C . PHE A 1 195 ? -2.401 -13.999 -8.851 1.00 78.69 195 PHE A C 1
ATOM 1511 O O . PHE A 1 195 ? -3.545 -14.289 -8.481 1.00 78.69 195 PHE A O 1
ATOM 1518 N N . ASP A 1 196 ? -1.307 -14.549 -8.335 1.00 79.44 196 ASP A N 1
ATOM 1519 C CA . ASP A 1 196 ? -1.339 -15.558 -7.284 1.00 79.44 196 ASP A CA 1
ATOM 1520 C C . ASP A 1 196 ? -1.209 -14.929 -5.898 1.00 79.44 196 ASP A C 1
ATOM 1522 O O . ASP A 1 196 ? -0.706 -13.816 -5.740 1.00 79.44 196 ASP A O 1
ATOM 1526 N N . ILE A 1 197 ? -1.682 -15.666 -4.891 1.00 81.81 197 ILE A N 1
ATOM 1527 C CA . ILE A 1 197 ? -1.625 -15.256 -3.490 1.00 81.81 197 ILE A CA 1
ATOM 1528 C C . ILE A 1 197 ? -0.778 -16.251 -2.708 1.00 81.81 197 ILE A C 1
ATOM 1530 O O . ILE A 1 197 ? -1.157 -17.421 -2.575 1.00 81.81 197 ILE A O 1
ATOM 1534 N N . ILE A 1 198 ? 0.323 -15.773 -2.142 1.00 82.94 198 ILE A N 1
ATOM 1535 C CA . ILE A 1 198 ? 1.143 -16.513 -1.186 1.00 82.94 198 ILE A CA 1
ATOM 1536 C C . ILE A 1 198 ? 0.686 -16.106 0.212 1.00 82.94 198 ILE A C 1
ATOM 1538 O O . ILE A 1 198 ? 0.630 -14.930 0.541 1.00 82.94 198 ILE A O 1
ATOM 1542 N N . TRP A 1 199 ? 0.305 -17.073 1.041 1.00 80.88 199 TRP A N 1
ATOM 1543 C CA . TRP A 1 199 ? -0.150 -16.798 2.403 1.00 80.88 199 TRP A CA 1
ATOM 1544 C C . TRP A 1 199 ? 1.030 -16.924 3.366 1.00 80.88 199 TRP A C 1
ATOM 1546 O O . TRP A 1 199 ? 1.673 -17.972 3.374 1.00 80.88 199 TRP A O 1
ATOM 1556 N N . GLY A 1 200 ? 1.274 -15.894 4.179 1.00 67.62 200 GLY A N 1
ATOM 1557 C CA . GLY A 1 200 ? 2.127 -16.014 5.361 1.00 67.62 200 GLY A CA 1
ATOM 1558 C C . GLY A 1 200 ? 1.392 -16.826 6.429 1.00 67.62 200 GLY A C 1
ATOM 1559 O O . GLY A 1 200 ? 0.204 -16.570 6.676 1.00 67.62 200 GLY A O 1
ATOM 1560 N N . GLU A 1 201 ? 2.060 -17.843 6.981 1.00 55.91 201 GLU A N 1
ATOM 1561 C CA . GLU A 1 201 ? 1.548 -18.700 8.066 1.00 55.91 201 GLU A CA 1
ATOM 1562 C C . GLU A 1 201 ? 1.950 -18.186 9.445 1.00 55.91 201 GLU A C 1
ATOM 1564 O O . GLU A 1 201 ? 3.144 -17.864 9.617 1.00 55.91 201 GLU A O 1
#

Secondary structure (DSSP, 8-state):
-EEEEHHHHHHHHGGGT-EE-TTSPEES-S-GGG-EEEEEE-----SS--TTS-SSS--THHHHHHHHHHHHHHHHHT--SEEEE-SSTHHHHS-HHHHHHTTSS-HHHHHHHHHHHHT--TTEEEEE-GGGHHHHHHHHHHHHHHT--EEEEE-TT--EEEEE-SSSEEEEEES-HHHHHHHHHHHHH--S-SSEEEEP-